Protein AF-A0A109FII5-F1 (afdb_monomer)

Mean predicted aligned error: 19.43 Å

Sequence (312 aa):
MPTARARSQAAVRLHTLYSLCSLLLLASTSTLASSTSSRSTNLFKRLRGSPIAPGVSPAGDDYWCRVEGECLPCPPGARNLDVCKIYGNRRPLICVPRHATNTGHSGPASPVSGAFDNADSDADLDADSAADSAADSDSDSEGANEKEKNKTAPEPNQKPKPPVTKPLVEPAGSQAEADDLARQDTET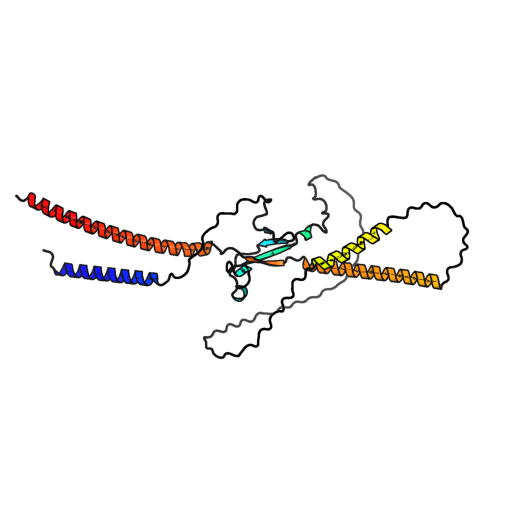FRNAAAGGGSQGDDEKEGASKAGLSKADQELQDELQAERQRRRRQQRARARGLAESSRRRQGPISTWEACPKVLHREHHDYFEFILCNAGFAAVAIAVLVFRQRTLALQQFARLAARIMQTQAV

Solvent-accessible surface area (backbone atoms only — not comparable to full-atom values): 20601 Å² total; per-residue (Å²): 133,86,60,77,70,64,59,56,60,55,53,53,55,52,50,54,52,52,52,52,50,52,51,55,55,59,64,63,64,75,77,77,82,90,86,84,87,88,82,87,91,85,87,87,88,86,77,95,64,79,89,66,63,90,68,56,52,73,60,68,94,53,28,47,28,37,68,74,57,68,78,37,76,44,54,83,92,46,40,81,39,76,50,16,57,80,53,47,16,32,22,48,26,40,31,36,53,57,68,75,69,77,79,82,59,88,62,75,73,76,79,72,92,63,90,77,89,81,83,88,81,90,78,89,83,84,86,89,84,91,79,90,80,89,77,88,78,88,77,88,78,83,88,79,91,80,90,82,87,85,78,83,86,79,85,87,83,93,72,89,76,81,85,81,77,73,80,79,76,74,76,88,72,67,71,73,65,67,58,60,67,65,54,64,66,57,63,67,56,60,67,65,76,76,71,78,92,74,92,75,80,89,79,90,71,87,74,71,85,70,74,74,50,72,67,57,53,53,51,50,52,49,54,51,51,50,54,50,52,51,53,52,50,52,53,51,52,53,51,52,53,54,50,56,52,56,70,68,58,50,74,42,81,45,72,43,58,32,80,62,68,56,74,65,54,48,53,59,51,48,53,53,50,52,52,52,51,48,52,52,52,52,52,50,50,52,51,53,53,52,52,50,54,55,51,53,51,53,50,52,57,51,50,57,55,58,60,60,72,74,77,119

Radius of gyration: 45.2 Å; Cα contacts (8 Å, |Δi|>4): 120; chains: 1; bounding box: 110×78×132 Å

pLDDT: mean 70.34, std 21.01, range [35.56, 97.75]

Foldseek 3Di:
DPDPVVVVVVVVVVVVVVVVVVVVVVVVVPPDDDDDDDDDDDDDDDDDDDPDPPAWDDPPDWKTKGFDDDKAADDPVCCPPPQCVPARIKTKIWIFTPCVPPDDDPPPPDPPPDDDDDDDDDDDDDDDDDDDDDDDDDDDDDDDDDDDDDDDDDDDDDDDDDDDDDPPPDPPDDPVVVVVVVVVVVVVVVVVVPPDPDPDDDDPDPPDCPPDPPVNVVVVVVVVVVVVVVVVVVVVVVVVVVVVVVVVRDTDIDMHRDHDPVVVVVVVVVVVVVVVVVVVVVVVVVVVVVVVVVVVVVVVVVVVVVVVVVVD

Structure (mmCIF, N/CA/C/O backbone):
data_AF-A0A109FII5-F1
#
_entry.id   AF-A0A109FII5-F1
#
loop_
_atom_site.group_PDB
_atom_site.id
_atom_site.type_symbol
_atom_site.label_atom_id
_atom_site.label_alt_id
_atom_site.label_comp_id
_atom_site.label_asym_id
_atom_site.label_entity_id
_atom_site.label_seq_id
_atom_site.pdbx_PDB_ins_code
_atom_site.Cartn_x
_atom_site.Cartn_y
_atom_site.Cartn_z
_atom_site.occupancy
_atom_site.B_iso_or_equiv
_atom_site.auth_seq_id
_atom_site.auth_comp_id
_atom_site.auth_asym_id
_atom_site.auth_atom_id
_atom_site.pdbx_PDB_model_num
ATOM 1 N N . MET A 1 1 ? -51.359 -9.589 55.365 1.00 46.28 1 MET A N 1
ATOM 2 C CA . MET A 1 1 ? -50.424 -10.727 55.528 1.00 46.28 1 MET A CA 1
ATOM 3 C C . MET A 1 1 ? -50.247 -11.419 54.174 1.00 46.28 1 MET A C 1
ATOM 5 O O . MET A 1 1 ? -51.030 -12.305 53.859 1.00 46.28 1 MET A O 1
ATOM 9 N N . PRO A 1 2 ? -49.309 -10.980 53.314 1.00 47.94 2 PRO A N 1
ATOM 10 C CA . PRO A 1 2 ? -49.053 -11.664 52.049 1.00 47.94 2 PRO A CA 1
ATOM 11 C C . PRO A 1 2 ? -48.481 -13.058 52.334 1.00 47.94 2 PRO A C 1
ATOM 13 O O . PRO A 1 2 ? -47.533 -13.215 53.104 1.00 47.94 2 PRO A O 1
ATOM 16 N N . THR A 1 3 ? -49.117 -14.067 51.752 1.00 48.94 3 THR A N 1
ATOM 17 C CA . THR A 1 3 ? -48.871 -15.490 51.983 1.00 48.94 3 THR A CA 1
ATOM 18 C C . THR A 1 3 ? -47.427 -15.864 51.639 1.00 48.94 3 THR A C 1
ATOM 20 O O . THR A 1 3 ? -46.893 -15.488 50.594 1.00 48.94 3 THR A O 1
ATOM 23 N N . ALA A 1 4 ? -46.777 -16.632 52.519 1.00 56.62 4 ALA A N 1
ATOM 24 C CA . ALA A 1 4 ? -45.364 -17.021 52.417 1.00 56.62 4 ALA A CA 1
ATOM 25 C C . ALA A 1 4 ? -44.974 -17.680 51.072 1.00 56.62 4 ALA A C 1
ATOM 27 O O . ALA A 1 4 ? -43.807 -17.654 50.686 1.00 56.62 4 ALA A O 1
ATOM 28 N N . ARG A 1 5 ? -45.950 -18.198 50.312 1.00 56.16 5 ARG A N 1
ATOM 29 C CA . ARG A 1 5 ? -45.758 -18.765 48.967 1.00 56.16 5 ARG A CA 1
ATOM 30 C C . ARG A 1 5 ? -45.390 -17.737 47.888 1.00 56.16 5 ARG A C 1
ATOM 32 O O . ARG A 1 5 ? -44.687 -18.100 46.953 1.00 56.16 5 ARG A O 1
ATOM 39 N N . ALA A 1 6 ? -45.785 -16.468 48.011 1.00 54.88 6 ALA A N 1
ATOM 40 C CA . ALA A 1 6 ? -45.468 -15.458 46.992 1.00 54.88 6 ALA A CA 1
ATOM 41 C C . ALA A 1 6 ? -43.985 -15.031 47.006 1.00 54.88 6 ALA A C 1
ATOM 43 O O . ALA A 1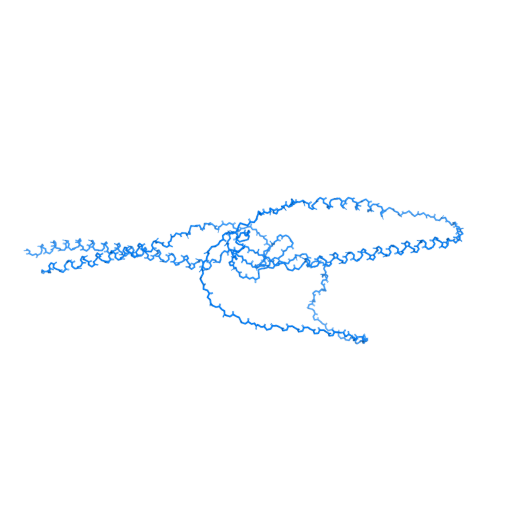 6 ? -43.441 -14.608 45.988 1.00 54.88 6 ALA A O 1
ATOM 44 N N . ARG A 1 7 ? -43.298 -15.174 48.149 1.00 58.06 7 ARG A N 1
ATOM 45 C CA . ARG A 1 7 ? -41.887 -14.778 48.296 1.00 58.06 7 ARG A CA 1
ATOM 46 C C . ARG A 1 7 ? -40.908 -15.797 47.709 1.00 58.06 7 ARG A C 1
ATOM 48 O O . ARG A 1 7 ? -39.859 -15.389 47.217 1.00 58.06 7 ARG A O 1
ATOM 55 N N . SER A 1 8 ? -41.241 -17.091 47.701 1.00 65.44 8 SER A N 1
ATOM 56 C CA . SER A 1 8 ? -40.333 -18.112 47.155 1.00 65.44 8 SER A CA 1
ATOM 57 C C . SER A 1 8 ? -40.252 -18.059 45.628 1.00 65.44 8 SER A C 1
ATOM 59 O O . SER A 1 8 ? -39.164 -18.178 45.070 1.00 65.44 8 SER A O 1
ATOM 61 N N . GLN A 1 9 ? -41.363 -17.783 44.938 1.00 69.31 9 GLN A N 1
ATOM 62 C CA . GLN A 1 9 ? -41.367 -17.702 43.473 1.00 69.31 9 GLN A CA 1
ATOM 63 C C . GLN A 1 9 ? -40.583 -16.497 42.934 1.00 69.31 9 GLN A C 1
ATOM 65 O O . GLN A 1 9 ? -39.961 -16.594 41.876 1.00 69.31 9 GLN A O 1
ATOM 70 N N . ALA A 1 10 ? -40.556 -15.380 43.667 1.00 69.38 10 ALA A N 1
ATOM 71 C CA . ALA A 1 10 ? -39.762 -14.212 43.289 1.00 69.38 10 ALA A CA 1
ATOM 72 C C . ALA A 1 10 ? -38.249 -14.485 43.391 1.00 69.38 10 ALA A C 1
ATOM 74 O O . ALA A 1 10 ? -37.494 -14.094 42.502 1.00 69.38 10 ALA A O 1
ATOM 75 N N . ALA A 1 11 ? -37.814 -15.206 44.430 1.00 71.38 11 ALA A N 1
ATOM 76 C CA . ALA A 1 11 ? -36.408 -15.557 44.620 1.00 71.38 11 ALA A CA 1
ATOM 77 C C . ALA A 1 11 ? -35.894 -16.509 43.526 1.00 71.38 11 ALA A C 1
ATOM 79 O O . ALA A 1 11 ? -34.807 -16.299 42.990 1.00 71.38 11 ALA A O 1
ATOM 80 N N . VAL A 1 12 ? -36.701 -17.503 43.136 1.00 77.31 12 VAL A N 1
ATOM 81 C CA . VAL A 1 12 ? -36.333 -18.466 42.084 1.00 77.31 12 VAL A CA 1
ATOM 82 C C . VAL A 1 12 ? -36.189 -17.775 40.726 1.00 77.31 12 VAL A C 1
ATOM 84 O O . VAL A 1 12 ? -35.199 -18.001 40.035 1.00 77.31 12 VAL A O 1
ATOM 87 N N . ARG A 1 13 ? -37.113 -16.866 40.374 1.00 81.56 13 ARG A N 1
ATOM 88 C CA . ARG A 1 13 ? -37.051 -16.116 39.106 1.00 81.56 13 ARG A CA 1
ATOM 89 C C . ARG A 1 13 ? -35.821 -15.214 39.016 1.00 81.56 13 ARG A C 1
ATOM 91 O O . ARG A 1 13 ? -35.198 -15.133 37.957 1.00 81.56 13 ARG A O 1
ATOM 98 N N . LEU A 1 14 ? -35.444 -14.574 40.124 1.00 80.44 14 LEU A N 1
ATOM 99 C CA . LEU A 1 14 ? -34.257 -13.721 40.174 1.00 80.44 14 LEU A CA 1
ATOM 100 C C . LEU A 1 14 ? -32.969 -14.536 39.986 1.00 80.44 14 LEU A C 1
ATOM 102 O O . LEU A 1 14 ? -32.077 -14.112 39.256 1.00 80.44 14 LEU A O 1
ATOM 106 N N . HIS A 1 15 ? -32.900 -15.731 40.581 1.00 78.69 15 HIS A N 1
ATOM 107 C CA . HIS A 1 15 ? -31.749 -16.626 40.447 1.00 78.69 15 HIS A CA 1
ATOM 108 C C . HIS A 1 15 ? -31.596 -17.166 39.017 1.00 78.69 15 HIS A C 1
ATOM 110 O O . HIS A 1 15 ? -30.485 -17.200 38.490 1.00 78.69 15 HIS A O 1
ATOM 116 N N . THR A 1 16 ? -32.702 -17.519 38.349 1.00 80.94 16 THR A N 1
ATOM 117 C CA . THR A 1 16 ? -32.673 -17.945 36.938 1.00 80.94 16 THR A CA 1
ATOM 118 C C . THR A 1 16 ? -32.243 -16.826 35.994 1.00 80.94 16 THR A C 1
ATOM 120 O O . THR A 1 16 ? -31.464 -17.079 35.080 1.00 80.94 16 THR A O 1
ATOM 123 N N . LEU A 1 17 ? -32.677 -15.582 36.230 1.00 86.06 17 LEU A N 1
ATOM 124 C CA . LEU A 1 17 ? -32.243 -14.440 35.417 1.00 86.06 17 LEU A CA 1
ATOM 125 C C . LEU A 1 17 ? -30.759 -14.128 35.626 1.00 86.06 17 LEU A C 1
ATOM 127 O O . LEU A 1 17 ? -30.054 -13.858 34.658 1.00 86.06 17 LEU A O 1
ATOM 131 N N . TYR A 1 18 ? -30.266 -14.218 36.864 1.00 81.69 18 TYR A N 1
ATOM 132 C CA . TYR A 1 18 ? -28.848 -14.012 37.160 1.00 81.69 18 TYR A CA 1
ATOM 133 C C . TYR A 1 18 ? -27.973 -15.103 36.527 1.00 81.69 18 TYR A C 1
ATOM 135 O O . TYR A 1 18 ? -26.947 -14.801 35.927 1.00 81.69 18 TYR A O 1
ATOM 143 N N . SER A 1 19 ? -28.417 -16.363 36.588 1.00 85.56 19 SER A N 1
ATOM 144 C CA . SER A 1 19 ? -27.715 -17.496 35.979 1.00 85.56 19 SER A CA 1
ATOM 145 C C . SER A 1 19 ? -27.676 -17.407 34.449 1.00 85.56 19 SER A C 1
ATOM 147 O O . SER A 1 19 ? -26.606 -17.580 33.870 1.00 85.56 19 SER A O 1
ATOM 149 N N . LEU A 1 20 ? -28.794 -17.057 33.798 1.00 81.62 20 LEU A N 1
ATOM 150 C CA . LEU A 1 20 ? -28.837 -16.836 32.346 1.00 81.62 20 LEU A CA 1
ATOM 151 C C . LEU A 1 20 ? -27.971 -15.641 31.920 1.00 81.62 20 LEU A C 1
ATOM 153 O O . LEU A 1 20 ? -27.265 -15.726 30.919 1.00 81.62 20 LEU A O 1
ATOM 157 N N . CYS A 1 21 ? -27.970 -14.556 32.700 1.00 79.94 21 CYS A N 1
ATOM 158 C CA . CYS A 1 21 ? -27.134 -13.386 32.436 1.00 79.94 21 CYS A CA 1
ATOM 159 C C . CYS A 1 21 ? -25.634 -13.711 32.583 1.00 79.94 21 CYS A C 1
ATOM 161 O O . CYS A 1 21 ? -24.841 -13.345 31.719 1.00 79.94 21 CYS A O 1
ATOM 163 N N . SER A 1 22 ? -25.235 -14.473 33.612 1.00 79.19 22 SER A N 1
ATOM 164 C CA . SER A 1 22 ? -23.852 -14.952 33.763 1.00 79.19 22 SER A CA 1
ATOM 165 C C . SER A 1 22 ? -23.419 -15.898 32.640 1.00 79.19 22 SER A C 1
ATOM 167 O O . SER A 1 22 ? -22.285 -15.793 32.180 1.00 79.19 22 SER A O 1
ATOM 169 N N . LEU A 1 23 ? -24.299 -16.788 32.167 1.00 78.75 23 LEU A N 1
ATOM 170 C CA . LEU A 1 23 ? -24.020 -17.670 31.025 1.00 78.75 23 LEU A CA 1
ATOM 171 C C . LEU A 1 23 ? -23.834 -16.882 29.719 1.00 78.75 23 LEU A C 1
ATOM 173 O O . LEU A 1 23 ? -22.903 -17.164 28.970 1.00 78.75 23 LEU A O 1
ATOM 177 N N . LEU A 1 24 ? -24.657 -15.857 29.476 1.00 76.00 24 LEU A N 1
ATOM 178 C CA . LEU A 1 24 ? -24.514 -14.961 28.320 1.00 76.00 24 LEU A CA 1
ATOM 179 C C . LEU A 1 24 ? -23.222 -14.128 28.380 1.00 76.00 24 LEU A C 1
ATOM 181 O O . LEU A 1 24 ? -22.550 -13.953 27.362 1.00 76.00 24 LEU A O 1
ATOM 185 N N . LEU A 1 25 ? -22.829 -13.666 29.570 1.00 71.50 25 LEU A N 1
ATOM 186 C CA . LEU A 1 25 ? -21.565 -12.953 29.779 1.00 71.50 25 LEU A CA 1
ATOM 187 C C . LEU A 1 25 ? -20.342 -13.863 29.563 1.00 71.50 25 LEU A C 1
ATOM 189 O O . LEU A 1 25 ? -19.385 -13.436 28.925 1.00 71.50 25 LEU A O 1
ATOM 193 N N . LEU A 1 26 ? -20.380 -15.119 30.024 1.00 70.38 26 LEU A N 1
ATOM 194 C CA . LEU A 1 26 ? -19.294 -16.095 29.827 1.00 70.38 26 LEU A CA 1
ATOM 195 C C . LEU A 1 26 ? -19.176 -16.584 28.373 1.00 70.38 26 LEU A C 1
ATOM 197 O O . LEU A 1 26 ? -18.075 -16.853 27.901 1.00 70.38 26 LEU A O 1
ATOM 201 N N . ALA A 1 27 ? -20.286 -16.668 27.637 1.00 66.69 27 ALA A N 1
ATOM 202 C CA . ALA A 1 27 ? -20.251 -16.989 26.210 1.00 66.69 27 ALA A CA 1
ATOM 203 C C . ALA A 1 27 ? -19.619 -15.856 25.374 1.00 66.69 27 ALA A C 1
ATOM 205 O O . ALA A 1 27 ? -18.985 -16.122 24.356 1.00 66.69 27 ALA A O 1
ATOM 206 N N . SER A 1 28 ? -19.734 -14.603 25.828 1.00 59.88 28 SER A N 1
ATOM 207 C CA . SER A 1 28 ? -19.228 -13.420 25.114 1.00 59.88 28 SER A CA 1
ATOM 208 C C . SER A 1 28 ? -17.717 -13.198 25.276 1.00 59.88 28 SER A C 1
ATOM 210 O O . SER A 1 28 ? -17.102 -12.526 24.453 1.00 59.88 28 SER A O 1
ATOM 212 N N . THR A 1 29 ? -17.088 -13.760 26.313 1.00 55.81 29 THR A N 1
ATOM 213 C CA . THR A 1 29 ? -15.645 -13.588 26.570 1.00 55.81 29 THR A CA 1
ATOM 214 C C . THR A 1 29 ? -14.755 -14.542 25.771 1.00 55.81 29 THR A C 1
ATOM 216 O O . THR A 1 29 ? -13.538 -14.371 25.765 1.00 55.81 29 THR A O 1
ATOM 219 N N . SER A 1 30 ? -15.327 -15.526 25.070 1.00 51.97 30 SER A N 1
ATOM 220 C CA . SER A 1 30 ? -14.552 -16.572 24.384 1.00 51.97 30 SER A CA 1
ATOM 221 C C . SER A 1 30 ? -14.084 -16.199 22.966 1.00 51.97 30 SER A C 1
ATOM 223 O O . SER A 1 30 ? -13.321 -16.952 22.367 1.00 51.97 30 SER A O 1
ATOM 225 N N . THR A 1 31 ? -14.485 -15.048 22.417 1.00 51.47 31 THR A N 1
ATOM 226 C CA . THR A 1 31 ? -14.176 -14.648 21.025 1.00 51.47 31 THR A CA 1
ATOM 227 C C . THR A 1 31 ? -13.143 -13.529 20.876 1.00 51.47 31 THR A C 1
ATOM 229 O O . THR A 1 31 ? -12.876 -13.105 19.755 1.00 51.47 31 THR A O 1
ATOM 232 N N . LEU A 1 32 ? -12.512 -13.058 21.957 1.00 48.72 32 LEU A N 1
ATOM 233 C CA . LEU A 1 32 ? -11.567 -11.937 21.898 1.00 48.72 32 LEU A CA 1
ATOM 234 C C . LEU A 1 32 ? -10.182 -12.291 22.433 1.00 48.72 32 LEU A C 1
ATOM 236 O O . LEU A 1 32 ? -9.727 -11.807 23.466 1.00 48.72 32 LEU A O 1
ATOM 240 N N . ALA A 1 33 ? -9.479 -13.109 21.660 1.00 45.75 33 ALA A N 1
ATOM 241 C CA . ALA A 1 33 ? -8.028 -13.133 21.673 1.00 45.75 33 ALA A CA 1
ATOM 242 C C . ALA A 1 33 ? -7.532 -12.640 20.308 1.00 45.75 33 ALA A C 1
ATOM 244 O O . ALA A 1 33 ? -7.893 -13.219 19.287 1.00 45.75 33 ALA A O 1
ATOM 245 N N . SER A 1 34 ? -6.653 -11.631 20.328 1.00 48.69 34 SER A N 1
ATOM 246 C CA . SER A 1 34 ? -5.896 -11.036 19.202 1.00 48.69 34 SER A CA 1
ATOM 247 C C . SER A 1 34 ? -6.398 -9.684 18.680 1.00 48.69 34 SER A C 1
ATOM 249 O O . SER A 1 34 ? -7.021 -9.616 17.631 1.00 48.69 34 SER A O 1
ATOM 251 N N . SER A 1 35 ? -5.998 -8.596 19.346 1.00 40.56 35 SER A N 1
ATOM 252 C CA . SER A 1 35 ? -5.407 -7.432 18.656 1.00 40.56 35 SER A CA 1
ATOM 253 C C . SER A 1 35 ? -4.860 -6.421 19.671 1.00 40.56 35 SER A C 1
ATOM 255 O O . SER A 1 35 ? -5.519 -5.453 20.052 1.00 40.56 35 SER A O 1
ATOM 257 N N . THR A 1 36 ? -3.634 -6.645 20.134 1.00 46.56 36 THR A N 1
ATOM 258 C CA . THR A 1 36 ? -2.793 -5.572 20.667 1.00 46.56 36 THR A CA 1
ATOM 259 C C . THR A 1 36 ? -2.035 -4.918 19.515 1.00 46.56 36 THR A C 1
ATOM 261 O O . THR A 1 36 ? -1.670 -5.581 18.548 1.00 46.56 36 THR A O 1
ATOM 264 N N . SER A 1 37 ? -1.739 -3.629 19.689 1.00 47.59 37 SER A N 1
ATOM 265 C CA . SER A 1 37 ? -0.843 -2.803 18.870 1.00 47.59 37 SER A CA 1
ATOM 266 C C . SER A 1 37 ? -1.503 -1.989 17.755 1.00 47.59 37 SER A C 1
ATOM 268 O O . SER A 1 37 ? -1.697 -2.461 16.642 1.00 47.59 37 SER A O 1
ATOM 270 N N . SER A 1 38 ? -1.706 -0.697 18.024 1.00 37.19 38 SER A N 1
ATOM 271 C CA . SER A 1 38 ? -0.888 0.292 17.317 1.00 37.19 38 SER A CA 1
ATOM 272 C C . SER A 1 38 ? -0.892 1.636 18.042 1.00 37.19 38 SER A C 1
ATOM 274 O O . SER A 1 38 ? -1.923 2.279 18.230 1.00 37.19 38 SER A O 1
ATOM 276 N N . ARG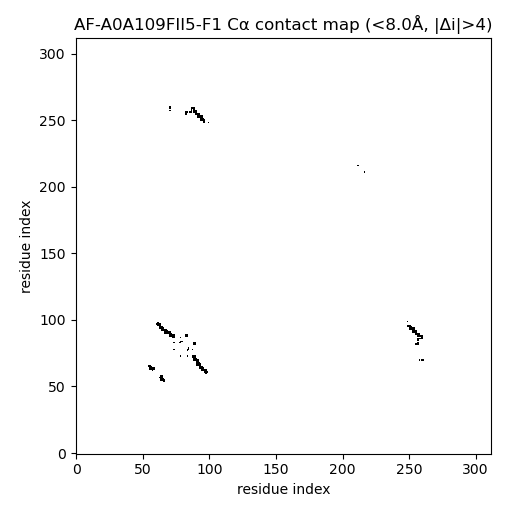 A 1 39 ? 0.298 2.037 18.488 1.00 47.84 39 ARG A N 1
ATOM 277 C CA . ARG A 1 39 ? 0.613 3.323 19.109 1.00 47.84 39 ARG A CA 1
ATOM 278 C C . ARG A 1 39 ? 1.429 4.110 18.084 1.00 47.84 39 ARG A C 1
ATOM 280 O O . ARG A 1 39 ? 2.348 3.551 17.499 1.00 47.84 39 ARG A O 1
ATOM 287 N N . SER A 1 40 ? 1.177 5.415 18.018 1.00 45.78 40 SER A N 1
ATOM 288 C CA . SER A 1 40 ? 2.087 6.449 17.502 1.00 45.78 40 SER A CA 1
ATOM 289 C C . SER A 1 40 ? 2.059 6.748 15.998 1.00 45.78 40 SER A C 1
ATOM 291 O O . SER A 1 40 ? 2.713 6.085 15.204 1.00 45.78 40 SER A O 1
ATOM 293 N N . THR A 1 41 ? 1.440 7.881 15.646 1.00 40.06 41 THR A N 1
ATOM 294 C CA . THR A 1 41 ? 1.883 8.718 14.519 1.00 40.06 41 THR A CA 1
ATOM 295 C C . THR A 1 41 ? 1.744 10.202 14.872 1.00 40.06 41 THR A C 1
ATOM 297 O O . THR A 1 41 ? 0.793 10.873 14.484 1.00 40.06 41 THR A O 1
ATOM 300 N N . ASN A 1 42 ? 2.719 10.728 15.610 1.00 49.78 42 ASN A N 1
ATOM 301 C CA . ASN A 1 42 ? 3.075 12.147 15.584 1.00 49.78 42 ASN A CA 1
ATOM 302 C C . ASN A 1 42 ? 4.569 12.212 15.275 1.00 49.78 42 ASN A C 1
ATOM 304 O O . ASN A 1 42 ? 5.314 12.029 16.227 1.00 49.78 42 ASN A O 1
ATOM 308 N N . LEU A 1 43 ? 5.008 12.430 14.021 1.00 48.94 43 LEU A N 1
ATOM 309 C CA . LEU A 1 43 ? 6.300 13.096 13.728 1.00 48.94 43 LEU A CA 1
ATOM 310 C C . LEU A 1 43 ? 6.642 13.274 12.225 1.00 48.94 43 LEU A C 1
ATOM 312 O O . LEU A 1 43 ? 7.744 12.943 11.815 1.00 48.94 43 LEU A O 1
ATOM 316 N N . PHE A 1 44 ? 5.780 13.832 11.370 1.00 49.62 44 PHE A N 1
ATOM 317 C CA . PHE A 1 44 ? 6.244 14.257 10.031 1.00 49.62 44 PHE A CA 1
ATOM 318 C C . PHE A 1 44 ? 5.645 15.600 9.632 1.00 49.62 44 PHE A C 1
ATOM 320 O O . PHE A 1 44 ? 4.672 15.702 8.893 1.00 49.62 44 PHE A O 1
ATOM 327 N N . LYS A 1 45 ? 6.235 16.670 10.167 1.00 43.94 45 LYS A N 1
ATOM 328 C CA . LYS A 1 45 ? 5.918 18.048 9.787 1.00 43.94 45 LYS A CA 1
ATOM 329 C C . LYS A 1 45 ? 7.192 18.883 9.814 1.00 43.94 45 LYS A C 1
ATOM 331 O O . LYS A 1 45 ? 7.367 19.657 10.745 1.00 43.94 45 LYS A O 1
ATOM 336 N N . ARG A 1 46 ? 8.096 18.681 8.843 1.00 45.31 46 ARG A N 1
ATOM 337 C CA . ARG A 1 46 ? 9.159 19.635 8.438 1.00 45.31 46 ARG A CA 1
ATOM 338 C C . ARG A 1 46 ? 10.069 19.041 7.354 1.00 45.31 46 ARG A C 1
ATOM 340 O O . ARG A 1 46 ? 11.177 18.639 7.652 1.00 45.31 46 ARG A O 1
ATOM 347 N N . LEU A 1 47 ? 9.627 19.062 6.098 1.00 46.06 47 LEU A N 1
ATOM 348 C CA . LEU A 1 47 ? 10.506 19.279 4.941 1.00 46.06 47 LEU A CA 1
ATOM 349 C C . LEU A 1 47 ? 9.677 20.044 3.899 1.00 46.06 47 LEU A C 1
ATOM 351 O O . LEU A 1 47 ? 8.705 19.523 3.361 1.00 46.06 47 LEU A O 1
ATOM 355 N N . ARG A 1 48 ? 10.000 21.328 3.700 1.00 45.19 48 ARG A N 1
ATOM 356 C CA . ARG A 1 48 ? 9.383 22.198 2.688 1.00 45.19 48 ARG A CA 1
ATOM 357 C C . ARG A 1 48 ? 10.016 21.878 1.328 1.00 45.19 48 ARG A C 1
ATOM 359 O O . ARG A 1 48 ? 10.935 22.568 0.910 1.00 45.19 48 ARG A O 1
ATOM 366 N N . GLY A 1 49 ? 9.563 20.806 0.685 1.00 51.41 49 GLY A N 1
ATOM 367 C CA . GLY A 1 49 ? 9.712 20.629 -0.761 1.00 51.41 49 GLY A CA 1
ATOM 368 C C . GLY A 1 49 ? 8.548 21.313 -1.481 1.00 51.41 49 GLY A C 1
ATOM 369 O O . GLY A 1 49 ? 7.476 21.458 -0.889 1.00 51.41 49 GLY A O 1
ATOM 370 N N . SER A 1 50 ? 8.752 21.757 -2.725 1.00 56.25 50 SER A N 1
ATOM 371 C CA . SER A 1 50 ? 7.680 22.256 -3.603 1.00 56.25 50 SER A CA 1
ATOM 372 C C . SER A 1 50 ? 6.448 21.343 -3.559 1.00 56.25 50 SER A C 1
ATOM 374 O O . SER A 1 50 ? 6.619 20.136 -3.385 1.00 56.25 50 SER A O 1
ATOM 376 N N . PRO A 1 51 ? 5.222 21.880 -3.714 1.00 58.16 51 PRO A N 1
ATOM 377 C CA . PRO A 1 51 ? 3.997 21.089 -3.678 1.00 58.16 51 PRO A CA 1
ATOM 378 C C . PRO A 1 51 ? 4.016 20.048 -4.803 1.00 58.16 51 PRO A C 1
ATOM 380 O O . PRO A 1 51 ? 3.677 20.332 -5.948 1.00 58.16 51 PRO A O 1
ATOM 383 N N . ILE A 1 52 ? 4.462 18.837 -4.471 1.00 55.22 52 ILE A N 1
ATOM 384 C CA . ILE A 1 52 ? 4.327 17.662 -5.323 1.00 55.22 52 ILE A CA 1
ATOM 385 C C . ILE A 1 52 ? 2.826 17.414 -5.450 1.00 55.22 52 ILE A C 1
ATOM 387 O O . ILE A 1 52 ? 2.107 17.442 -4.446 1.00 55.22 52 ILE A O 1
ATOM 391 N N . ALA A 1 53 ? 2.348 17.219 -6.681 1.00 66.25 53 ALA A N 1
ATOM 392 C CA . ALA A 1 53 ? 0.945 16.924 -6.925 1.00 66.25 53 ALA A CA 1
ATOM 393 C C . ALA A 1 53 ? 0.503 15.744 -6.034 1.00 66.25 53 ALA A C 1
ATOM 395 O O . ALA A 1 53 ? 1.231 14.748 -5.935 1.00 66.25 53 ALA A O 1
ATOM 396 N N . PRO A 1 54 ? -0.651 15.846 -5.352 1.00 66.25 54 PRO A N 1
ATOM 397 C CA . PRO A 1 54 ? -1.116 14.794 -4.458 1.00 66.25 54 PRO A CA 1
ATOM 398 C C . PRO A 1 54 ? -1.206 13.465 -5.220 1.00 66.25 54 PRO A C 1
ATOM 400 O O . PRO A 1 54 ? -1.869 13.378 -6.250 1.00 66.25 54 PRO A O 1
ATOM 403 N N . GLY A 1 55 ? -0.519 12.434 -4.716 1.00 64.50 55 GLY A N 1
ATOM 404 C CA . GLY A 1 55 ? -0.529 11.086 -5.299 1.00 64.50 55 GLY A CA 1
ATOM 405 C C . GL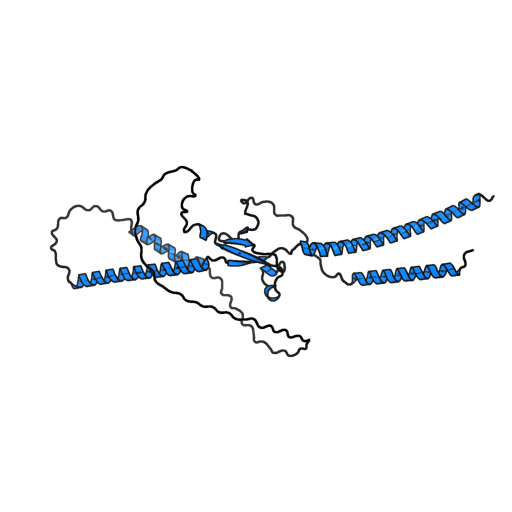Y A 1 55 ? 0.687 10.701 -6.149 1.00 64.50 55 GLY A C 1
ATOM 406 O O . GLY A 1 55 ? 0.646 9.646 -6.783 1.00 64.50 55 GLY A O 1
ATOM 407 N N . VAL A 1 56 ? 1.756 11.506 -6.159 1.00 71.94 56 VAL A N 1
ATOM 408 C CA . VAL A 1 56 ? 3.032 11.143 -6.798 1.00 71.94 56 VAL A CA 1
ATOM 409 C C . VAL A 1 56 ? 4.118 10.979 -5.736 1.00 71.94 56 VAL A C 1
ATOM 411 O O . VAL A 1 56 ? 4.448 11.930 -5.029 1.00 71.94 56 VAL A O 1
ATOM 414 N N . SER A 1 57 ? 4.679 9.775 -5.627 1.00 72.31 57 SER A N 1
ATOM 415 C CA . SER A 1 57 ? 5.804 9.484 -4.730 1.00 72.31 57 SER A CA 1
ATOM 416 C C . SER A 1 57 ? 7.098 9.452 -5.552 1.00 72.31 57 SER A C 1
ATOM 418 O O . SER A 1 57 ? 7.164 8.690 -6.522 1.00 72.31 57 SER A O 1
ATOM 420 N N . PRO A 1 58 ? 8.126 10.256 -5.223 1.00 74.69 58 PRO A N 1
ATOM 421 C CA . PRO A 1 58 ? 9.424 10.149 -5.881 1.00 74.69 58 PRO A CA 1
ATOM 422 C C . PRO A 1 58 ? 10.084 8.821 -5.490 1.00 74.69 58 PRO A C 1
ATOM 424 O O . PRO A 1 58 ? 10.352 8.576 -4.313 1.00 74.69 58 PRO A O 1
ATOM 427 N N . ALA A 1 59 ? 10.329 7.956 -6.474 1.00 77.25 59 ALA A N 1
ATOM 428 C CA . ALA A 1 59 ? 11.069 6.712 -6.293 1.00 77.25 59 ALA A CA 1
ATOM 429 C C . ALA A 1 59 ? 12.518 6.943 -6.739 1.00 77.25 59 ALA A C 1
ATOM 431 O O . ALA A 1 59 ? 12.899 6.630 -7.866 1.00 77.25 59 ALA A O 1
ATOM 432 N N . GLY A 1 60 ? 13.304 7.565 -5.857 1.00 84.19 60 GLY A N 1
ATOM 433 C CA . GLY A 1 60 ? 14.648 8.043 -6.185 1.00 84.19 60 GLY A CA 1
ATOM 434 C C . GLY A 1 60 ? 14.640 9.263 -7.113 1.00 84.19 60 GLY A C 1
ATOM 435 O O . GLY A 1 60 ? 13.626 9.953 -7.251 1.00 84.19 60 GLY A O 1
ATOM 436 N N . ASP A 1 61 ? 15.785 9.528 -7.744 1.00 82.38 61 ASP A N 1
ATOM 437 C CA . ASP A 1 61 ? 15.983 10.708 -8.594 1.00 82.38 61 ASP A CA 1
ATOM 438 C C . ASP A 1 61 ? 15.563 10.503 -10.053 1.00 82.38 61 ASP A C 1
ATOM 440 O O . ASP A 1 61 ? 15.432 11.492 -10.773 1.00 82.38 61 ASP A O 1
ATOM 444 N N . ASP A 1 62 ? 15.273 9.263 -10.463 1.00 87.12 62 ASP A N 1
ATOM 445 C CA . ASP A 1 62 ? 15.096 8.889 -11.872 1.00 87.12 62 ASP A CA 1
ATOM 446 C C . ASP A 1 62 ? 13.669 8.504 -12.267 1.00 87.12 62 ASP A C 1
ATOM 448 O O . ASP A 1 62 ? 13.391 8.437 -13.463 1.00 87.12 62 ASP A O 1
ATOM 452 N N . TYR A 1 63 ? 12.738 8.312 -11.323 1.00 88.81 63 TYR A N 1
ATOM 453 C CA . TYR A 1 63 ? 11.358 7.911 -11.633 1.00 88.81 63 TYR A CA 1
ATOM 454 C C . TYR A 1 63 ? 10.294 8.755 -10.920 1.00 88.81 63 TYR A C 1
ATOM 456 O O . TYR A 1 63 ? 10.414 9.099 -9.743 1.00 88.81 63 TYR A O 1
ATOM 464 N N . TRP A 1 64 ? 9.202 9.035 -11.635 1.00 90.06 64 TRP A N 1
ATOM 465 C CA . TRP A 1 64 ? 7.945 9.527 -11.071 1.00 90.06 64 TRP A CA 1
ATOM 466 C C . TRP A 1 64 ? 6.927 8.390 -11.045 1.00 90.06 64 TRP A C 1
ATOM 468 O O . TRP A 1 64 ? 6.573 7.865 -12.100 1.00 90.06 64 TRP A O 1
ATOM 478 N N . CYS A 1 65 ? 6.439 8.024 -9.859 1.00 92.94 65 CYS A N 1
ATOM 479 C CA . CYS A 1 65 ? 5.452 6.959 -9.710 1.00 92.94 65 CYS A CA 1
ATOM 480 C C . CYS A 1 65 ? 4.076 7.523 -9.361 1.00 92.94 65 CYS A C 1
ATOM 482 O O . CYS A 1 65 ? 3.943 8.313 -8.423 1.00 92.94 65 CYS A O 1
ATOM 484 N N . ARG A 1 66 ? 3.051 7.100 -10.106 1.00 92.75 66 ARG A N 1
ATOM 485 C CA . ARG A 1 66 ? 1.646 7.453 -9.887 1.00 92.75 66 ARG A CA 1
ATOM 486 C C . ARG A 1 66 ? 0.856 6.217 -9.473 1.00 92.75 66 ARG A C 1
ATOM 488 O O . ARG A 1 66 ? 1.027 5.142 -10.046 1.00 92.75 66 ARG A O 1
ATOM 495 N N . VAL A 1 67 ? -0.025 6.394 -8.493 1.00 93.38 67 VAL A N 1
ATOM 496 C CA . VAL A 1 67 ? -0.954 5.351 -8.043 1.00 93.38 67 VAL A CA 1
ATOM 497 C C . VAL A 1 67 ? -2.009 5.094 -9.114 1.00 93.38 67 VAL A C 1
ATOM 499 O O . VAL A 1 67 ? -2.666 6.034 -9.561 1.00 93.38 67 VAL A O 1
ATOM 502 N N . GLU A 1 68 ? -2.168 3.832 -9.510 1.00 92.38 68 GLU A N 1
ATOM 503 C CA . GLU A 1 68 ? -3.132 3.430 -10.544 1.00 92.38 68 GLU A CA 1
ATOM 504 C C . GLU A 1 68 ? -4.429 2.852 -9.952 1.00 92.38 68 GLU A C 1
ATOM 506 O O . GLU A 1 68 ? -5.465 2.863 -10.609 1.00 92.38 68 GLU A O 1
ATOM 511 N N . GLY A 1 69 ? -4.421 2.399 -8.693 1.00 88.81 69 GLY A N 1
ATOM 512 C CA . GLY A 1 69 ? -5.588 1.739 -8.107 1.00 88.81 69 GLY A CA 1
ATOM 513 C C . GLY A 1 69 ? -5.679 1.779 -6.586 1.00 88.81 69 GLY A C 1
ATOM 514 O O . GLY A 1 69 ? -4.859 2.380 -5.886 1.00 88.81 69 GLY A O 1
ATOM 515 N N . GLU A 1 70 ? -6.718 1.119 -6.077 1.00 90.69 70 GLU A N 1
ATOM 516 C CA . GLU A 1 70 ? -6.983 0.999 -4.647 1.00 90.69 70 GLU A CA 1
ATOM 517 C C . GLU A 1 70 ? -6.017 0.030 -3.947 1.00 90.69 70 GLU A C 1
ATOM 519 O O . GLU A 1 70 ? -5.299 -0.765 -4.560 1.00 90.69 70 GLU A O 1
ATOM 524 N N . CYS A 1 71 ? -5.996 0.110 -2.618 1.00 91.62 71 CYS A N 1
ATOM 525 C CA . CYS A 1 71 ? -5.243 -0.800 -1.771 1.00 91.62 71 CYS A CA 1
ATOM 526 C C . CYS A 1 71 ? -5.901 -2.183 -1.768 1.00 91.62 71 CYS A C 1
ATOM 528 O O . CYS A 1 71 ? -7.033 -2.333 -1.310 1.00 91.62 71 CYS A O 1
ATOM 530 N N . LEU A 1 72 ? -5.181 -3.191 -2.257 1.00 92.06 72 LEU A N 1
ATOM 531 C CA . LEU A 1 72 ? -5.656 -4.567 -2.337 1.00 92.06 72 LEU A CA 1
ATOM 532 C C . LEU A 1 72 ? -4.902 -5.457 -1.337 1.00 92.06 72 LEU A C 1
ATOM 534 O O . LEU A 1 72 ? -3.710 -5.243 -1.083 1.00 92.06 72 LEU A O 1
ATOM 538 N N . PRO A 1 73 ? -5.554 -6.491 -0.779 1.00 92.00 73 PRO A N 1
ATOM 539 C CA . PRO A 1 73 ? -4.875 -7.457 0.070 1.00 92.00 73 PRO A CA 1
ATOM 540 C C . PRO A 1 73 ? -3.811 -8.220 -0.719 1.00 92.00 73 PRO A C 1
ATOM 542 O O . PRO A 1 73 ? -4.004 -8.593 -1.879 1.00 92.00 73 PRO A O 1
ATOM 545 N N . CYS A 1 74 ? -2.672 -8.484 -0.083 1.00 94.19 74 CYS A N 1
ATOM 546 C CA . CYS A 1 74 ? -1.614 -9.251 -0.720 1.00 94.19 74 CYS A CA 1
ATOM 547 C C . CYS A 1 74 ? -2.062 -10.703 -0.967 1.00 94.19 74 CYS A C 1
ATOM 549 O O . CYS A 1 74 ? -2.551 -11.368 -0.042 1.00 94.19 74 CYS A O 1
ATOM 551 N N . PRO A 1 75 ? -1.853 -11.244 -2.183 1.00 95.44 75 PRO A N 1
ATOM 552 C CA . PRO A 1 75 ? -2.185 -12.630 -2.469 1.00 95.44 75 PRO A CA 1
ATOM 553 C C . PRO A 1 75 ? -1.306 -13.570 -1.633 1.00 95.44 75 PRO A C 1
ATOM 555 O O . PRO A 1 75 ? -0.180 -13.209 -1.274 1.00 95.44 75 PRO A O 1
ATOM 558 N N . PRO A 1 76 ? -1.782 -14.788 -1.324 1.00 94.75 76 PRO A N 1
ATOM 559 C CA . PRO A 1 76 ? -1.142 -15.680 -0.357 1.00 94.75 76 PRO A CA 1
ATOM 560 C C . PRO A 1 76 ? 0.323 -16.005 -0.686 1.00 94.75 76 PRO A C 1
ATOM 562 O O . PRO A 1 76 ? 1.149 -16.021 0.221 1.00 94.75 76 PRO A O 1
ATOM 565 N N . GLY A 1 77 ? 0.675 -16.165 -1.967 1.00 96.38 77 GLY A N 1
ATOM 566 C CA . GLY A 1 77 ? 2.058 -16.428 -2.394 1.00 96.38 77 GLY A CA 1
ATOM 567 C C . GLY A 1 77 ? 3.008 -15.225 -2.313 1.00 96.38 77 GLY A C 1
ATOM 568 O O . GLY A 1 77 ? 4.219 -15.403 -2.336 1.00 96.38 77 GLY A O 1
ATOM 569 N N . ALA A 1 78 ? 2.482 -14.003 -2.192 1.00 94.25 78 ALA A N 1
ATOM 570 C CA . ALA A 1 78 ? 3.268 -12.768 -2.180 1.00 94.25 78 ALA A CA 1
ATOM 571 C C . ALA A 1 78 ? 3.402 -12.145 -0.783 1.00 94.25 78 ALA A C 1
ATOM 573 O O . ALA A 1 78 ? 4.012 -11.088 -0.641 1.00 94.25 78 ALA A O 1
ATOM 574 N N . ARG A 1 79 ? 2.842 -12.776 0.258 1.00 92.75 79 ARG A N 1
ATOM 575 C CA . ARG A 1 79 ? 2.834 -12.231 1.629 1.00 92.75 79 ARG A CA 1
ATOM 576 C C . ARG A 1 79 ? 4.231 -12.031 2.220 1.00 92.75 79 ARG A C 1
ATOM 578 O O . ARG A 1 79 ? 4.398 -11.180 3.083 1.00 92.75 79 ARG A O 1
ATOM 585 N N . ASN A 1 80 ? 5.215 -12.781 1.729 1.00 94.44 80 ASN A N 1
ATOM 586 C CA . ASN A 1 80 ? 6.601 -12.717 2.192 1.00 94.44 80 ASN A CA 1
ATOM 587 C C . ASN A 1 80 ? 7.452 -11.675 1.450 1.00 94.44 80 ASN A C 1
ATOM 589 O O . ASN A 1 80 ? 8.606 -11.486 1.822 1.00 94.44 80 ASN A O 1
ATOM 593 N N . LEU A 1 81 ? 6.918 -11.017 0.412 1.00 92.19 81 LEU A N 1
ATOM 594 C CA . LEU A 1 81 ? 7.609 -9.905 -0.243 1.00 92.19 81 LEU A CA 1
ATOM 595 C C . LEU A 1 81 ? 7.682 -8.715 0.716 1.00 92.19 81 LEU A C 1
ATOM 597 O O . LEU A 1 81 ? 6.715 -8.456 1.432 1.00 92.19 81 LEU A O 1
ATOM 601 N N . ASP A 1 82 ? 8.774 -7.952 0.685 1.00 90.06 82 ASP A N 1
ATOM 602 C CA . ASP A 1 82 ? 8.995 -6.832 1.614 1.00 90.06 82 ASP A CA 1
ATOM 603 C C . ASP A 1 82 ? 7.856 -5.802 1.590 1.00 90.06 82 ASP A C 1
ATOM 605 O O . ASP A 1 82 ? 7.424 -5.320 2.636 1.00 90.06 82 ASP A O 1
ATOM 609 N N . VAL A 1 83 ? 7.284 -5.562 0.406 1.00 90.06 83 VAL A N 1
ATOM 610 C CA . VAL A 1 83 ? 6.107 -4.700 0.202 1.00 90.06 83 VAL A CA 1
ATOM 611 C C . VAL A 1 83 ? 4.898 -5.183 1.015 1.00 90.06 83 VAL A C 1
ATOM 613 O O . VAL A 1 83 ? 4.172 -4.390 1.610 1.00 90.06 83 VAL A O 1
ATOM 616 N N . CYS A 1 84 ? 4.685 -6.496 1.061 1.00 92.31 84 CYS A N 1
ATOM 617 C CA . CYS A 1 84 ? 3.545 -7.117 1.727 1.00 92.31 84 CYS A CA 1
ATOM 618 C C . CYS A 1 84 ? 3.805 -7.447 3.199 1.00 92.31 84 CYS A C 1
ATOM 620 O O . CYS A 1 84 ? 2.851 -7.555 3.967 1.00 92.31 84 CYS A O 1
ATOM 622 N N . LYS A 1 85 ? 5.068 -7.597 3.605 1.00 90.75 85 LYS A N 1
ATOM 623 C CA . LYS A 1 85 ? 5.457 -8.066 4.940 1.00 90.75 85 LYS A CA 1
ATOM 624 C C . LYS A 1 85 ? 5.024 -7.120 6.061 1.00 90.75 85 LYS A C 1
ATOM 626 O O . LYS A 1 85 ? 4.719 -7.581 7.156 1.00 90.75 85 LYS A O 1
ATOM 631 N N . ILE A 1 86 ? 4.995 -5.812 5.796 1.00 86.06 86 ILE A N 1
ATOM 632 C CA . ILE A 1 86 ? 4.705 -4.793 6.816 1.00 86.06 86 ILE A CA 1
ATOM 633 C C . ILE A 1 86 ? 3.194 -4.636 7.040 1.00 86.06 86 ILE A C 1
ATOM 635 O O . ILE A 1 86 ? 2.735 -4.687 8.177 1.00 86.06 86 ILE A O 1
ATOM 639 N N . TYR A 1 87 ? 2.414 -4.454 5.968 1.00 88.94 87 TYR A N 1
ATOM 640 C CA . TYR A 1 87 ? 0.989 -4.097 6.073 1.00 88.94 87 TYR A CA 1
ATOM 641 C C . TYR A 1 87 ? 0.021 -5.193 5.617 1.00 88.94 87 TYR A C 1
ATOM 643 O O . TYR A 1 87 ? -1.182 -5.076 5.848 1.00 88.94 87 TYR A O 1
ATOM 651 N N . GLY A 1 88 ? 0.506 -6.236 4.939 1.00 92.19 88 GLY A N 1
ATOM 652 C CA . GLY A 1 88 ? -0.336 -7.278 4.346 1.00 92.19 88 GLY A CA 1
ATOM 653 C C . GLY A 1 88 ? -1.166 -6.820 3.141 1.00 92.19 88 GLY A C 1
ATOM 654 O O . GLY A 1 88 ? -1.929 -7.620 2.602 1.00 92.19 88 GLY A O 1
ATOM 655 N N . ASN A 1 89 ? -1.008 -5.570 2.699 1.00 92.75 89 ASN A N 1
ATOM 656 C CA . ASN A 1 89 ? -1.697 -4.994 1.547 1.00 92.75 89 ASN A CA 1
ATOM 657 C C . ASN A 1 89 ? -0.705 -4.295 0.616 1.00 92.75 89 ASN A C 1
ATOM 659 O O . ASN A 1 89 ? 0.348 -3.822 1.049 1.00 92.75 89 ASN A O 1
ATOM 663 N N . ARG A 1 90 ? -1.065 -4.210 -0.663 1.00 93.94 90 ARG A N 1
ATOM 664 C CA . ARG A 1 90 ? -0.280 -3.549 -1.707 1.00 93.94 90 ARG A CA 1
ATOM 665 C C . ARG A 1 90 ? -1.200 -2.824 -2.678 1.00 93.94 90 ARG A C 1
ATOM 667 O O . ARG A 1 90 ? -2.328 -3.259 -2.897 1.00 93.94 90 ARG A O 1
ATOM 674 N N . ARG A 1 91 ? -0.711 -1.752 -3.295 1.00 94.06 91 ARG A N 1
ATOM 675 C CA . ARG A 1 91 ? -1.427 -1.067 -4.381 1.00 94.06 91 ARG A CA 1
ATOM 676 C C . ARG A 1 91 ? -0.554 -0.955 -5.631 1.00 94.06 91 ARG A C 1
ATOM 678 O O . ARG A 1 91 ? 0.666 -0.823 -5.481 1.00 94.06 91 ARG A O 1
ATOM 685 N N . PRO A 1 92 ? -1.146 -1.057 -6.831 1.00 94.50 92 PRO A N 1
ATOM 686 C CA . PRO A 1 92 ? -0.402 -0.952 -8.075 1.00 94.50 92 PRO A CA 1
ATOM 687 C C . PRO A 1 92 ? 0.045 0.492 -8.316 1.00 94.50 92 PRO A C 1
ATOM 689 O O . PRO A 1 92 ? -0.688 1.456 -8.064 1.00 94.50 92 PRO A O 1
ATOM 692 N N . LEU A 1 93 ? 1.269 0.616 -8.812 1.00 94.38 93 LEU A N 1
ATOM 693 C CA . 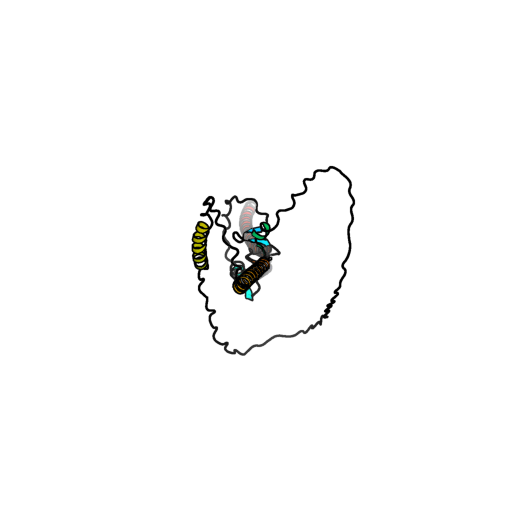LEU A 1 93 ? 1.911 1.858 -9.204 1.00 94.38 93 LEU A CA 1
ATOM 694 C C . LEU A 1 93 ? 2.402 1.749 -10.643 1.00 94.38 93 LEU A C 1
ATOM 696 O O . LEU A 1 93 ? 2.943 0.718 -11.041 1.00 94.38 93 LEU A O 1
ATOM 700 N N . ILE A 1 94 ? 2.332 2.860 -11.368 1.00 94.38 94 ILE A N 1
ATOM 701 C CA . ILE A 1 94 ? 3.042 3.033 -12.634 1.00 94.38 94 ILE A CA 1
ATOM 702 C C . ILE A 1 94 ? 4.157 4.048 -12.427 1.00 94.38 94 ILE A C 1
ATOM 704 O O . ILE A 1 94 ? 3.895 5.184 -12.031 1.00 94.38 94 ILE A O 1
ATOM 708 N N . CYS A 1 95 ? 5.391 3.654 -12.733 1.00 92.88 95 CYS A N 1
ATOM 709 C CA . CYS A 1 95 ? 6.559 4.526 -12.682 1.00 92.88 95 CYS A CA 1
ATOM 710 C C . CYS A 1 95 ? 7.035 4.897 -14.088 1.00 92.88 95 CYS A C 1
ATOM 712 O O . CYS A 1 95 ? 7.239 4.023 -14.929 1.00 92.88 95 CYS A O 1
ATOM 714 N N . VAL A 1 96 ? 7.243 6.192 -14.327 1.00 91.31 96 VAL A N 1
ATOM 715 C CA . VAL A 1 96 ? 7.750 6.748 -15.589 1.00 91.31 96 VAL A CA 1
ATOM 716 C C . VAL A 1 96 ? 9.121 7.393 -15.339 1.00 91.31 96 VAL A C 1
ATOM 718 O O . VAL A 1 96 ? 9.255 8.134 -14.359 1.00 91.31 96 VAL A O 1
ATOM 721 N N . PRO A 1 97 ? 10.142 7.146 -16.182 1.00 90.00 97 PRO A N 1
ATOM 722 C CA . PRO A 1 97 ? 11.449 7.786 -16.040 1.00 90.00 97 PRO A CA 1
ATOM 723 C C . PRO A 1 97 ? 11.356 9.319 -16.131 1.00 90.00 97 PRO A C 1
ATOM 725 O O . PRO A 1 97 ? 10.718 9.852 -17.039 1.00 90.00 97 PRO A O 1
ATOM 728 N N . ARG A 1 98 ? 12.034 10.053 -15.239 1.00 84.31 98 ARG A N 1
ATOM 729 C CA . ARG A 1 98 ? 12.057 11.531 -15.233 1.00 84.31 98 ARG A CA 1
ATOM 730 C C . ARG A 1 98 ? 12.774 12.102 -16.454 1.00 84.31 98 ARG A C 1
ATOM 732 O O . ARG A 1 98 ? 12.375 13.145 -16.956 1.00 84.31 98 ARG A O 1
ATOM 739 N N . HIS A 1 99 ? 13.809 11.417 -16.943 1.00 76.12 99 HIS A N 1
ATOM 740 C CA . HIS A 1 99 ? 14.683 11.910 -18.020 1.00 76.12 99 HIS A CA 1
ATOM 741 C C . HIS A 1 99 ? 14.107 11.741 -19.430 1.00 76.12 99 HIS A C 1
ATOM 743 O O . HIS A 1 99 ? 14.688 12.244 -20.393 1.00 76.12 99 HIS A O 1
ATOM 749 N N . ALA A 1 100 ? 12.951 11.085 -19.567 1.00 59.78 100 ALA A N 1
ATOM 750 C CA . ALA A 1 100 ? 12.275 10.944 -20.856 1.00 59.78 100 ALA A CA 1
ATOM 751 C C . ALA A 1 100 ? 11.793 12.294 -21.426 1.00 59.78 100 ALA A C 1
ATOM 753 O O . ALA A 1 100 ? 11.524 12.396 -22.620 1.00 59.78 100 ALA A O 1
ATOM 754 N N . THR A 1 101 ? 11.708 13.348 -20.606 1.00 57.41 101 THR A N 1
ATOM 755 C CA . THR A 1 101 ? 11.180 14.654 -21.030 1.00 57.41 101 THR A CA 1
ATOM 756 C C . THR A 1 101 ? 12.225 15.610 -21.607 1.00 57.41 101 THR A C 1
ATOM 758 O O . THR A 1 101 ? 11.840 16.555 -22.288 1.00 57.41 101 THR A O 1
ATOM 761 N N . ASN A 1 102 ? 13.531 15.378 -21.410 1.00 55.78 102 ASN A N 1
ATOM 762 C CA . ASN A 1 102 ? 14.566 16.358 -21.786 1.00 55.78 102 ASN A CA 1
ATOM 763 C C . ASN A 1 102 ? 15.328 16.059 -23.087 1.00 55.78 102 ASN A C 1
ATOM 765 O O . ASN A 1 102 ? 16.118 16.890 -23.526 1.00 55.78 102 ASN A O 1
ATOM 769 N N . THR A 1 103 ? 15.129 14.905 -23.728 1.00 53.81 103 THR A N 1
ATOM 770 C CA . THR A 1 103 ? 16.003 14.463 -24.837 1.00 53.81 103 THR A CA 1
ATOM 771 C C . THR A 1 103 ? 15.429 14.608 -26.248 1.00 53.81 103 THR A C 1
ATOM 773 O O . THR A 1 103 ? 16.057 14.148 -27.198 1.00 53.81 103 THR A O 1
ATOM 776 N N . GLY A 1 104 ? 14.291 15.278 -26.456 1.00 51.66 104 GLY A N 1
ATOM 777 C CA . GLY A 1 104 ? 13.761 15.373 -27.827 1.00 51.66 104 GLY A CA 1
ATOM 778 C C . GLY A 1 104 ? 12.601 16.318 -28.096 1.00 51.66 104 GLY A C 1
ATOM 779 O O . GLY A 1 104 ? 11.961 16.194 -29.138 1.00 51.66 104 GLY A O 1
ATOM 780 N N . HIS A 1 105 ? 12.317 17.255 -27.198 1.00 46.66 105 HIS A N 1
ATOM 781 C CA . HIS A 1 105 ? 11.439 18.374 -27.510 1.00 46.66 105 HIS A CA 1
ATOM 782 C C . HIS A 1 105 ? 12.137 19.664 -27.083 1.00 46.66 105 HIS A C 1
ATOM 784 O O . HIS A 1 105 ? 11.862 20.246 -26.039 1.00 46.66 105 HIS A O 1
ATOM 790 N N . SER A 1 106 ? 13.002 20.168 -27.964 1.00 47.50 106 SER A N 1
ATOM 791 C CA . SER A 1 106 ? 12.820 21.552 -28.395 1.00 47.50 106 SER A CA 1
ATOM 792 C C . SER A 1 106 ? 11.361 21.671 -28.836 1.00 47.50 106 SER A C 1
ATOM 794 O O . SER A 1 106 ? 11.033 21.404 -29.992 1.00 47.50 106 SER A O 1
ATOM 796 N N . GLY A 1 107 ? 10.472 21.907 -27.871 1.00 40.66 107 GLY A N 1
ATOM 797 C CA . GLY A 1 107 ? 9.076 22.150 -28.162 1.00 40.66 107 GLY A CA 1
ATOM 798 C C . GLY A 1 107 ? 9.023 23.291 -29.173 1.00 40.66 107 GLY A C 1
ATOM 799 O O . GLY A 1 107 ? 9.742 24.280 -28.980 1.00 40.66 107 GLY A O 1
ATOM 800 N N . PRO A 1 108 ? 8.227 23.182 -30.251 1.00 53.59 108 PRO A N 1
ATOM 801 C CA . PRO A 1 108 ? 7.787 24.387 -30.930 1.00 53.59 108 PRO A CA 1
ATOM 802 C C . PRO A 1 108 ? 7.210 25.283 -29.837 1.00 53.59 108 PRO A C 1
ATOM 804 O O . PRO A 1 108 ? 6.445 24.812 -28.991 1.00 53.59 108 PRO A O 1
ATOM 807 N N . ALA A 1 109 ? 7.694 26.523 -29.785 1.00 47.19 109 ALA A N 1
ATOM 808 C CA . ALA A 1 109 ? 7.247 27.525 -28.837 1.00 47.19 109 ALA A CA 1
ATOM 809 C C . ALA A 1 109 ? 5.734 27.398 -28.635 1.00 47.19 109 ALA A C 1
ATOM 811 O O . ALA A 1 109 ? 4.988 27.345 -29.616 1.00 47.19 109 ALA A O 1
ATOM 812 N N . SER A 1 110 ? 5.298 27.309 -27.375 1.00 42.50 110 SER A N 1
ATOM 813 C CA . SER A 1 110 ? 3.890 27.475 -27.030 1.00 42.50 110 SER A CA 1
ATOM 814 C C . SER A 1 110 ? 3.331 28.623 -27.872 1.00 42.50 110 SER A C 1
ATOM 816 O O . SER A 1 110 ? 3.950 29.693 -27.869 1.00 42.50 110 SER A O 1
ATOM 818 N N . PRO A 1 111 ? 2.229 28.423 -28.616 1.00 47.88 111 PRO A N 1
ATOM 819 C CA . PRO A 1 111 ? 1.638 29.489 -29.393 1.00 47.88 111 PRO A CA 1
ATOM 820 C C . PRO A 1 111 ? 1.257 30.573 -28.397 1.00 47.88 111 PRO A C 1
ATOM 822 O O . PRO A 1 111 ? 0.384 30.398 -27.546 1.00 47.88 111 PRO A O 1
ATOM 825 N N . VAL A 1 112 ? 1.986 31.681 -28.470 1.00 49.09 112 VAL A N 1
ATOM 826 C CA . VAL A 1 112 ? 1.542 32.943 -27.913 1.00 49.09 112 VAL A CA 1
ATOM 827 C C . VAL A 1 112 ? 0.179 33.150 -28.545 1.00 49.09 112 VAL A C 1
ATOM 829 O O . VAL A 1 112 ? 0.068 33.261 -29.763 1.00 49.09 112 VAL A O 1
ATOM 832 N N . SER A 1 113 ? -0.868 33.107 -27.732 1.00 50.19 113 SER A N 1
ATOM 833 C CA . SER A 1 113 ? -2.198 33.563 -28.099 1.00 50.19 113 SER A CA 1
ATOM 834 C C . SER A 1 113 ? -2.110 35.063 -28.379 1.00 50.19 113 SER A C 1
ATOM 836 O O . SER A 1 113 ? -2.409 35.896 -27.530 1.00 50.19 113 SER A O 1
ATOM 838 N N . GLY A 1 114 ? -1.598 35.382 -29.562 1.00 41.41 114 GLY A N 1
ATOM 839 C CA . GLY A 1 114 ? -1.664 36.659 -30.230 1.00 41.41 114 GLY A CA 1
ATOM 840 C C . GLY A 1 114 ? -2.477 36.421 -31.486 1.00 41.41 114 GLY A C 1
ATOM 841 O O . GLY A 1 114 ? -1.979 35.869 -32.463 1.00 41.41 114 GLY A O 1
ATOM 842 N N . ALA A 1 115 ? -3.750 36.795 -31.416 1.00 55.59 115 ALA A N 1
ATOM 843 C CA . ALA A 1 115 ? -4.511 37.166 -32.593 1.00 55.59 115 ALA A CA 1
ATOM 844 C C . ALA A 1 115 ? -3.662 38.127 -33.439 1.00 55.59 115 ALA A C 1
ATOM 846 O O . ALA A 1 115 ? -3.021 38.992 -32.854 1.00 55.59 115 ALA A O 1
ATOM 847 N N . PHE A 1 116 ? -3.600 37.930 -34.753 1.00 46.06 116 PHE A N 1
ATOM 848 C CA . PHE A 1 116 ? -3.832 38.938 -35.793 1.00 46.06 116 PHE A CA 1
ATOM 849 C C . PHE A 1 116 ? -3.541 38.319 -37.167 1.00 46.06 116 PHE A C 1
ATOM 851 O O . PHE A 1 116 ? -2.611 37.537 -37.351 1.00 46.06 116 PHE A O 1
ATOM 858 N N . ASP A 1 117 ? -4.437 38.663 -38.078 1.00 50.97 117 ASP A N 1
ATOM 859 C CA . ASP A 1 117 ? -4.654 38.213 -39.444 1.00 50.97 117 ASP A CA 1
ATOM 860 C C . ASP A 1 117 ? -3.446 38.328 -40.388 1.00 50.97 117 ASP A C 1
ATOM 862 O O . ASP A 1 117 ? -2.589 39.191 -40.201 1.00 50.97 117 ASP A O 1
ATOM 866 N N . ASN A 1 118 ? -3.432 37.470 -41.419 1.00 52.59 118 ASN A N 1
ATOM 867 C CA . ASN A 1 118 ? -3.084 37.715 -42.838 1.00 52.59 118 ASN A CA 1
ATOM 868 C C . ASN A 1 118 ? -2.728 36.354 -43.476 1.00 52.59 118 ASN A C 1
ATOM 870 O O . ASN A 1 118 ? -1.765 35.713 -43.070 1.00 52.59 118 ASN A O 1
ATOM 874 N N . ALA A 1 119 ? -3.619 35.736 -44.253 1.00 51.84 119 ALA A N 1
ATOM 875 C CA . ALA A 1 119 ? -3.921 36.022 -45.662 1.00 51.84 119 ALA A CA 1
ATOM 876 C C . ALA A 1 119 ? -2.780 35.625 -46.620 1.00 51.84 119 ALA A C 1
ATOM 878 O O . ALA A 1 119 ? -1.662 36.113 -46.497 1.00 51.84 119 ALA A O 1
ATOM 879 N N . ASP A 1 120 ? -3.155 34.773 -47.581 1.00 48.56 120 ASP A N 1
ATOM 880 C CA . ASP A 1 120 ? -2.500 34.471 -48.859 1.00 48.56 120 ASP A CA 1
ATOM 881 C C . ASP A 1 120 ? -1.114 33.812 -48.851 1.00 48.56 120 ASP A C 1
ATOM 883 O O . ASP A 1 120 ? -0.088 34.440 -48.597 1.00 48.56 120 ASP A O 1
ATOM 887 N N . SER A 1 121 ? -1.053 32.563 -49.319 1.00 51.50 121 SER A N 1
ATOM 888 C CA . SER A 1 121 ? -0.642 32.288 -50.708 1.00 51.50 121 SER A CA 1
ATOM 889 C C . SER A 1 121 ? -0.659 30.785 -50.974 1.00 51.50 121 SER A C 1
ATOM 891 O O . SER A 1 121 ? 0.064 30.013 -50.341 1.00 51.50 121 SER A O 1
ATOM 893 N N . ASP A 1 122 ? -1.489 30.411 -51.939 1.00 48.34 122 ASP A N 1
ATOM 894 C CA . ASP A 1 122 ? -1.441 29.168 -52.693 1.00 48.34 122 ASP A CA 1
ATOM 895 C C . ASP A 1 122 ? -0.035 28.871 -53.237 1.00 48.34 122 ASP A C 1
ATOM 897 O O . ASP A 1 122 ? 0.647 29.767 -53.735 1.00 48.34 122 ASP A O 1
ATOM 901 N N . ALA A 1 123 ? 0.362 27.599 -53.204 1.00 51.94 123 ALA A N 1
ATOM 902 C CA . ALA A 1 123 ? 0.985 26.928 -54.344 1.00 51.94 123 ALA A CA 1
ATOM 903 C C . ALA A 1 123 ? 1.135 25.432 -54.049 1.00 51.94 123 ALA A C 1
ATOM 905 O O . ALA A 1 123 ? 1.830 25.012 -53.122 1.00 51.94 123 ALA A O 1
ATOM 906 N N . ASP A 1 124 ? 0.438 24.678 -54.887 1.00 43.91 124 ASP A N 1
ATOM 907 C CA . ASP A 1 124 ? 0.612 23.290 -55.290 1.00 43.91 124 ASP A CA 1
ATOM 908 C C . ASP A 1 124 ? 2.032 22.705 -55.145 1.00 43.91 124 ASP A C 1
ATOM 910 O O . ASP A 1 124 ? 3.034 23.395 -55.336 1.00 43.91 124 ASP A O 1
ATOM 914 N N . LEU A 1 125 ? 2.119 21.391 -54.894 1.00 52.69 125 LEU A N 1
ATOM 915 C CA . LEU A 1 125 ? 2.528 20.398 -55.906 1.00 52.69 125 LEU A CA 1
ATOM 916 C C . LEU A 1 125 ? 2.627 18.974 -55.304 1.00 52.69 125 LEU A C 1
ATOM 918 O O . LEU A 1 125 ? 3.312 18.745 -54.310 1.00 52.69 125 LEU A O 1
ATOM 922 N N . ASP A 1 126 ? 1.932 18.065 -55.998 1.00 40.44 126 ASP A N 1
ATOM 923 C CA . ASP A 1 126 ? 2.182 16.639 -56.278 1.00 40.44 126 ASP A CA 1
ATOM 924 C C . ASP A 1 126 ? 2.292 15.628 -55.114 1.00 40.44 126 ASP A C 1
ATOM 926 O O . ASP A 1 126 ? 3.144 15.718 -54.238 1.00 40.44 126 ASP A O 1
ATOM 930 N N . ALA A 1 127 ? 1.373 14.666 -54.966 1.00 47.38 127 ALA A N 1
ATOM 931 C CA . ALA A 1 127 ? 0.973 13.567 -55.866 1.00 47.38 127 ALA A CA 1
ATOM 932 C C . ALA A 1 127 ? 1.975 12.390 -55.908 1.00 47.38 127 ALA A C 1
ATOM 934 O O . ALA A 1 127 ? 3.177 12.558 -56.071 1.00 47.38 127 ALA A O 1
ATOM 935 N N . ASP A 1 128 ? 1.393 11.193 -55.781 1.00 41.53 128 ASP A N 1
ATOM 936 C CA . ASP A 1 128 ? 1.941 9.845 -55.976 1.00 41.53 128 ASP A CA 1
ATOM 937 C C . ASP A 1 128 ? 2.817 9.213 -54.878 1.00 41.53 128 ASP A C 1
ATOM 939 O O . ASP A 1 128 ? 4.034 9.352 -54.809 1.00 41.53 128 ASP A O 1
ATOM 943 N N . SER A 1 129 ? 2.209 8.317 -54.094 1.00 51.50 129 SER A N 1
ATOM 944 C CA . SER A 1 129 ? 2.327 6.876 -54.395 1.00 51.50 129 SER A CA 1
ATOM 945 C C . SER A 1 129 ? 1.518 6.018 -53.418 1.00 51.50 129 SER A C 1
ATOM 947 O O . SER A 1 129 ? 1.780 5.937 -52.219 1.00 51.50 129 SER A O 1
ATOM 949 N N . ALA A 1 130 ? 0.520 5.350 -53.991 1.00 43.97 130 ALA A N 1
ATOM 950 C CA . ALA A 1 130 ? -0.161 4.197 -53.433 1.00 43.97 130 ALA A CA 1
ATOM 951 C C . ALA A 1 130 ? 0.727 2.943 -53.534 1.00 43.97 130 ALA A C 1
ATOM 953 O O . ALA A 1 130 ? 1.365 2.732 -54.562 1.00 43.97 130 ALA A O 1
ATOM 954 N N . ALA A 1 131 ? 0.721 2.117 -52.487 1.00 47.72 131 ALA A N 1
ATOM 955 C CA . ALA A 1 131 ? 0.882 0.657 -52.518 1.00 47.72 131 ALA A CA 1
ATOM 956 C C . ALA A 1 131 ? 0.693 0.150 -51.075 1.00 47.72 131 ALA A C 1
ATOM 958 O O . ALA A 1 131 ? 1.450 0.499 -50.175 1.00 47.72 131 ALA A O 1
ATOM 959 N N . ASP A 1 132 ? -0.460 -0.451 -50.795 1.00 36.28 132 ASP A N 1
ATOM 960 C CA . ASP A 1 132 ? -0.603 -1.903 -50.624 1.00 36.28 132 ASP A CA 1
ATOM 961 C C . ASP A 1 132 ? 0.096 -2.466 -49.381 1.00 36.28 132 ASP A C 1
ATOM 963 O O . ASP A 1 132 ? 1.314 -2.628 -49.342 1.00 36.28 132 ASP A O 1
ATOM 967 N N . SER A 1 133 ? -0.702 -2.862 -48.386 1.00 48.97 133 SER A N 1
ATOM 968 C CA . SER A 1 133 ? -0.834 -4.274 -47.991 1.00 48.97 133 SER A CA 1
ATOM 969 C C . SER A 1 133 ? -1.807 -4.390 -46.821 1.00 48.97 133 SER A C 1
ATOM 971 O O . SER A 1 133 ? -1.483 -4.086 -45.673 1.00 48.97 133 SER A O 1
ATOM 973 N N . ALA A 1 134 ? -3.009 -4.855 -47.149 1.00 42.62 134 ALA A N 1
ATOM 974 C CA . ALA A 1 134 ? -3.921 -5.490 -46.220 1.00 42.62 134 ALA A CA 1
ATOM 975 C C . ALA A 1 134 ? -3.293 -6.787 -45.682 1.00 42.62 134 ALA A C 1
ATOM 977 O O . ALA A 1 134 ? -2.749 -7.584 -46.446 1.00 42.62 134 ALA A O 1
ATOM 978 N N . ALA A 1 135 ? -3.398 -7.008 -44.377 1.00 49.12 135 ALA A N 1
ATOM 979 C CA . ALA A 1 135 ? -3.318 -8.336 -43.790 1.00 49.12 135 ALA A CA 1
ATOM 980 C C . ALA A 1 135 ? -4.234 -8.362 -42.568 1.00 49.12 135 ALA A C 1
ATOM 982 O O . ALA A 1 135 ? -3.862 -7.946 -41.470 1.00 49.12 135 ALA A O 1
ATOM 983 N N . ASP A 1 136 ? -5.455 -8.821 -42.833 1.00 35.69 136 ASP A N 1
ATOM 984 C CA . ASP A 1 136 ? -6.375 -9.409 -41.873 1.00 35.69 136 ASP A CA 1
ATOM 985 C C . ASP A 1 136 ? -5.664 -10.432 -40.986 1.00 35.69 136 ASP A C 1
ATOM 987 O O . ASP A 1 136 ? -4.888 -11.269 -41.453 1.00 35.69 136 ASP A O 1
ATOM 991 N N . SER A 1 137 ? -5.980 -10.407 -39.698 1.00 51.81 137 SER A N 1
ATOM 992 C CA . SER A 1 137 ? -5.901 -11.585 -38.838 1.00 51.81 137 SER A CA 1
ATOM 993 C C . SER A 1 137 ? -6.926 -11.418 -37.728 1.00 51.81 137 SER A C 1
ATOM 995 O O . SER A 1 137 ? -6.606 -11.050 -36.598 1.00 51.81 137 SER A O 1
ATOM 997 N N . ASP A 1 138 ? -8.175 -11.684 -38.104 1.00 36.69 138 ASP A N 1
ATOM 998 C CA . ASP A 1 138 ? -9.212 -12.152 -37.199 1.00 36.69 138 ASP A CA 1
ATOM 999 C C . ASP A 1 138 ? -8.735 -13.429 -36.498 1.00 36.69 138 ASP A C 1
ATOM 1001 O O . ASP A 1 138 ? -8.217 -14.369 -37.109 1.00 36.69 138 ASP A O 1
ATOM 1005 N N . SER A 1 139 ? -8.906 -13.477 -35.186 1.00 49.62 139 SER A N 1
ATOM 1006 C CA . SER A 1 139 ? -8.911 -14.725 -34.431 1.00 49.62 139 SER A CA 1
ATOM 1007 C C . SER A 1 139 ? -9.910 -14.575 -33.301 1.00 49.62 139 SER A C 1
ATOM 1009 O O . SER A 1 139 ? -9.570 -14.265 -32.160 1.00 49.62 139 SER A O 1
ATOM 1011 N N . ASP A 1 140 ? -11.166 -14.794 -33.676 1.00 35.56 140 ASP A N 1
ATOM 1012 C CA . ASP A 1 140 ? -12.200 -15.293 -32.790 1.00 35.56 140 ASP A CA 1
ATOM 1013 C C . ASP A 1 140 ? -11.735 -16.600 -32.134 1.00 35.56 140 ASP A C 1
ATOM 1015 O O . ASP A 1 140 ? -11.229 -17.520 -32.784 1.00 35.56 140 ASP A O 1
ATOM 1019 N N . SER A 1 141 ? -11.933 -16.715 -30.827 1.00 48.81 141 SER A N 1
ATOM 1020 C CA . SER A 1 141 ? -12.098 -18.014 -30.183 1.00 48.81 141 SER A CA 1
ATOM 1021 C C . SER A 1 141 ? -13.072 -17.875 -29.029 1.00 48.81 141 SER A C 1
ATOM 1023 O O . SER A 1 141 ? -12.819 -17.217 -28.019 1.00 48.81 141 SER A O 1
ATOM 1025 N N . GLU A 1 142 ? -14.217 -18.498 -29.276 1.00 45.28 142 GLU A N 1
ATOM 1026 C CA . GLU A 1 142 ? -15.360 -18.706 -28.412 1.00 45.28 142 GLU A CA 1
ATOM 1027 C C . GLU A 1 142 ? -14.995 -19.234 -27.024 1.00 45.28 142 GLU A C 1
ATOM 1029 O O . GLU A 1 142 ? -14.058 -20.008 -26.817 1.00 45.28 142 GLU A O 1
ATOM 1034 N N . GLY A 1 143 ? -15.826 -18.839 -26.063 1.00 36.69 143 GLY A N 1
ATOM 1035 C CA . GLY A 1 143 ? -15.865 -19.443 -24.747 1.00 36.69 143 GLY A CA 1
ATOM 1036 C C . GLY A 1 143 ? -16.484 -20.839 -24.766 1.00 36.69 143 GLY A C 1
ATOM 1037 O O . GLY A 1 143 ? -17.422 -21.123 -25.504 1.00 36.69 143 GLY A O 1
ATOM 1038 N N . ALA A 1 144 ? -16.030 -21.671 -23.835 1.00 46.19 144 ALA A N 1
ATOM 1039 C CA . ALA A 1 144 ? -16.797 -22.798 -23.336 1.00 46.19 144 ALA A CA 1
ATOM 1040 C C . ALA A 1 144 ? -16.903 -22.676 -21.813 1.00 46.19 144 ALA A C 1
ATOM 1042 O O . ALA A 1 144 ? -15.913 -22.653 -21.082 1.00 46.19 144 ALA A O 1
ATOM 1043 N N . ASN A 1 145 ? -18.151 -22.558 -21.364 1.00 41.72 145 ASN A N 1
ATOM 1044 C CA . ASN A 1 145 ? -18.587 -22.871 -20.014 1.00 41.72 145 ASN A CA 1
ATOM 1045 C C . ASN A 1 145 ? -18.165 -24.301 -19.663 1.00 41.72 145 ASN A C 1
ATOM 1047 O O . ASN A 1 145 ? -18.568 -25.223 -20.365 1.00 41.72 145 ASN A O 1
ATOM 1051 N N . GLU A 1 146 ? -17.544 -24.505 -18.503 1.00 45.31 146 GLU A N 1
ATOM 1052 C CA . GLU A 1 146 ? -17.757 -25.754 -17.779 1.00 45.31 146 GLU A CA 1
ATOM 1053 C C . GLU A 1 146 ? -17.961 -25.479 -16.291 1.00 45.31 146 GLU A C 1
ATOM 1055 O O . GLU A 1 146 ? -17.098 -25.016 -15.547 1.00 45.31 146 GLU A O 1
ATOM 1060 N N . LYS A 1 147 ? -19.209 -25.712 -15.901 1.00 43.69 147 LYS A N 1
ATOM 1061 C CA . LYS A 1 147 ? -19.742 -25.673 -14.554 1.00 43.69 147 LYS A CA 1
ATOM 1062 C C . LYS A 1 147 ? -19.743 -27.117 -14.078 1.00 43.69 147 LYS A C 1
ATOM 1064 O O . LYS A 1 147 ? -20.713 -27.819 -14.342 1.00 43.69 147 LYS A O 1
ATOM 1069 N N . GLU A 1 148 ? -18.716 -27.545 -13.350 1.00 54.59 148 GLU A N 1
ATOM 1070 C CA . GLU A 1 148 ? -18.792 -28.798 -12.600 1.00 54.59 148 GLU A CA 1
ATOM 1071 C C . GLU A 1 148 ? -18.512 -28.591 -11.110 1.00 54.59 148 GLU A C 1
ATOM 1073 O O . GLU A 1 148 ? -17.653 -27.835 -10.661 1.00 54.59 148 GLU A O 1
ATOM 1078 N N . LYS A 1 149 ? -19.386 -29.233 -10.348 1.00 46.78 149 LYS A N 1
ATOM 1079 C CA . LYS A 1 149 ? -19.691 -29.093 -8.936 1.00 46.78 149 LYS A CA 1
ATOM 1080 C C . LYS A 1 149 ? -19.376 -30.442 -8.314 1.00 46.78 149 LYS A C 1
ATOM 1082 O O . LYS A 1 149 ? -20.036 -31.394 -8.710 1.00 46.78 149 LYS A O 1
ATOM 1087 N N . ASN A 1 150 ? -18.461 -30.491 -7.340 1.00 43.81 150 ASN A N 1
ATOM 1088 C CA . ASN A 1 150 ? -18.290 -31.499 -6.265 1.00 43.81 150 ASN A CA 1
ATOM 1089 C C . ASN A 1 150 ? -16.790 -31.677 -5.960 1.00 43.81 150 ASN A C 1
ATOM 1091 O O . ASN A 1 150 ? -15.971 -31.499 -6.843 1.00 43.81 150 ASN A O 1
ATOM 1095 N N . LYS A 1 151 ? -16.297 -32.108 -4.800 1.00 42.28 151 LYS A N 1
ATOM 1096 C CA . LYS A 1 151 ? -16.778 -32.348 -3.434 1.00 42.28 151 LYS A CA 1
ATOM 1097 C C . LYS A 1 151 ? -15.518 -32.852 -2.707 1.00 42.28 151 LYS A C 1
ATOM 1099 O O . LYS A 1 151 ? -14.847 -33.742 -3.207 1.00 42.28 151 LYS A O 1
ATOM 1104 N N . THR A 1 152 ? -15.188 -32.220 -1.586 1.00 41.59 152 THR A N 1
ATOM 1105 C CA . THR A 1 152 ? -14.556 -32.768 -0.370 1.00 41.59 152 THR A CA 1
ATOM 1106 C C . THR A 1 152 ? -13.673 -34.034 -0.477 1.00 41.59 152 THR A C 1
ATOM 1108 O O . THR A 1 152 ? -14.227 -35.109 -0.653 1.00 41.59 152 THR A O 1
ATOM 1111 N N . ALA A 1 153 ? -12.355 -33.851 -0.233 1.00 46.56 153 ALA A N 1
ATOM 1112 C CA . ALA A 1 153 ? -11.363 -34.627 0.571 1.00 46.56 153 ALA A CA 1
ATOM 1113 C C . ALA A 1 153 ? -11.389 -36.187 0.572 1.00 46.56 153 ALA A C 1
ATOM 1115 O O . ALA A 1 153 ? -12.477 -36.755 0.576 1.00 46.56 153 ALA A O 1
ATOM 1116 N N . PRO A 1 154 ? -10.240 -36.910 0.704 1.00 53.19 154 PRO A N 1
ATOM 1117 C CA . PRO A 1 154 ? -9.100 -36.580 1.584 1.00 53.19 154 PRO A CA 1
ATOM 1118 C C . PRO A 1 154 ? -7.664 -36.860 1.052 1.00 53.19 154 PRO A C 1
ATOM 1120 O O . PRO A 1 154 ? -7.453 -37.572 0.075 1.00 53.19 154 PRO A O 1
ATOM 1123 N N . GLU A 1 155 ? -6.671 -36.292 1.758 1.00 52.06 155 GLU A N 1
ATOM 1124 C CA . GLU A 1 155 ? -5.269 -36.774 1.876 1.00 52.06 155 GLU A CA 1
ATOM 1125 C C . GLU A 1 155 ? -5.220 -38.293 2.187 1.00 52.06 155 GLU A C 1
ATOM 1127 O O . GLU A 1 155 ? -6.209 -38.776 2.744 1.00 52.06 155 GLU A O 1
ATOM 1132 N N . PRO A 1 156 ? -4.122 -39.062 1.950 1.00 57.47 156 PRO A N 1
ATOM 1133 C CA . PRO A 1 156 ? -2.707 -38.648 2.039 1.00 57.47 156 PRO A CA 1
ATOM 1134 C C . PRO A 1 156 ? -1.747 -39.290 1.000 1.00 57.47 156 PRO A C 1
ATOM 1136 O O . PRO A 1 156 ? -1.945 -40.420 0.570 1.00 57.47 156 PRO A O 1
ATOM 1139 N N . ASN A 1 157 ? -0.626 -38.636 0.672 1.00 46.81 157 ASN A N 1
ATOM 1140 C CA . ASN A 1 157 ? 0.692 -39.297 0.697 1.00 46.81 157 ASN A CA 1
ATOM 1141 C C . ASN A 1 157 ? 1.827 -38.321 0.390 1.00 46.81 157 ASN A C 1
ATOM 1143 O O . ASN A 1 157 ? 1.895 -37.699 -0.671 1.00 46.81 157 ASN A O 1
ATOM 1147 N N . GLN A 1 158 ? 2.751 -38.242 1.337 1.00 53.47 158 GLN A N 1
ATOM 1148 C CA . GLN A 1 158 ? 3.974 -37.469 1.253 1.00 53.47 158 GLN A CA 1
ATOM 1149 C C . GLN A 1 158 ? 4.944 -38.158 0.289 1.00 53.47 158 GLN A C 1
ATOM 1151 O O . GLN A 1 158 ? 5.350 -39.298 0.507 1.00 53.47 158 GLN A O 1
ATOM 1156 N N . LYS A 1 159 ? 5.359 -37.442 -0.760 1.00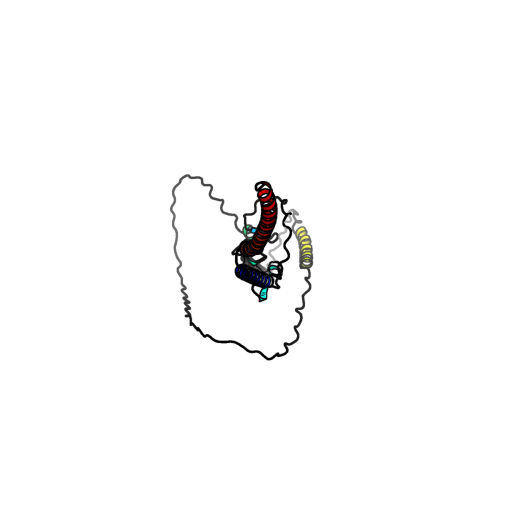 52.75 159 LYS A N 1
ATOM 1157 C CA . LYS A 1 159 ? 6.531 -37.796 -1.568 1.00 52.75 159 LYS A CA 1
ATOM 1158 C C . LYS A 1 159 ? 7.659 -36.809 -1.240 1.00 52.75 159 LYS A C 1
ATOM 1160 O O . LYS A 1 159 ? 7.413 -35.601 -1.273 1.00 52.75 159 LYS A O 1
ATOM 1165 N N . PRO A 1 160 ? 8.876 -37.278 -0.915 1.00 53.22 160 PRO A N 1
ATOM 1166 C CA . PRO A 1 160 ? 9.987 -36.402 -0.566 1.00 53.22 160 PRO A CA 1
ATOM 1167 C C . PRO A 1 160 ? 10.407 -35.565 -1.779 1.00 53.22 160 PRO A C 1
ATOM 1169 O O . PRO A 1 160 ? 10.682 -36.088 -2.860 1.00 53.22 160 PRO A O 1
ATOM 1172 N N . LYS A 1 161 ? 10.425 -34.243 -1.593 1.00 49.66 161 LYS A N 1
ATOM 1173 C CA . LYS A 1 161 ? 10.887 -33.257 -2.574 1.00 49.66 161 LYS A CA 1
ATOM 1174 C C . LYS A 1 161 ? 12.429 -33.191 -2.530 1.00 49.66 161 LYS A C 1
ATOM 1176 O O . LYS A 1 161 ? 12.978 -33.206 -1.428 1.00 49.66 161 LYS A O 1
ATOM 1181 N N . PRO A 1 162 ? 13.130 -33.134 -3.678 1.00 64.62 162 PRO A N 1
ATOM 1182 C CA . PRO A 1 162 ? 14.595 -33.101 -3.733 1.00 64.62 162 PRO A CA 1
ATOM 1183 C C . PRO A 1 162 ? 15.183 -31.819 -3.110 1.00 64.62 162 PRO A C 1
ATOM 1185 O O . PRO A 1 162 ? 14.465 -30.822 -2.970 1.00 64.62 162 PRO A O 1
ATOM 1188 N N . PRO A 1 163 ? 16.477 -31.833 -2.729 1.00 56.78 163 PRO A N 1
ATOM 1189 C CA . PRO A 1 163 ? 17.122 -30.721 -2.043 1.00 56.78 163 PRO A CA 1
ATOM 1190 C C . PRO A 1 163 ? 17.094 -29.454 -2.897 1.00 56.78 163 PRO A C 1
ATOM 1192 O O . PRO A 1 163 ? 17.499 -29.445 -4.057 1.00 56.78 163 PRO A O 1
ATOM 1195 N N . VAL A 1 164 ? 16.613 -28.375 -2.281 1.00 56.78 164 VAL A N 1
ATOM 1196 C CA . VAL A 1 164 ? 16.651 -27.015 -2.813 1.00 56.78 164 VAL A CA 1
ATOM 1197 C C . VAL A 1 164 ? 18.114 -26.609 -2.968 1.00 56.78 164 VAL A C 1
ATOM 1199 O O . VAL A 1 164 ? 18.803 -26.314 -1.990 1.00 56.78 164 VAL A O 1
ATOM 1202 N N . THR A 1 165 ? 18.592 -26.599 -4.207 1.00 48.16 165 THR A N 1
ATOM 1203 C CA . THR A 1 165 ? 19.800 -25.880 -4.597 1.00 48.16 165 THR A CA 1
ATOM 1204 C C . THR A 1 165 ? 19.579 -24.405 -4.280 1.00 48.16 165 THR A C 1
ATOM 1206 O O . THR A 1 165 ? 18.642 -23.775 -4.771 1.00 48.16 165 THR A O 1
ATOM 1209 N N . LYS A 1 166 ? 20.421 -23.869 -3.395 1.00 48.88 166 LYS A N 1
ATOM 1210 C CA . LYS A 1 166 ? 20.496 -22.440 -3.085 1.00 48.88 166 LYS A CA 1
ATOM 1211 C C . LYS A 1 166 ? 20.661 -21.657 -4.397 1.00 48.88 166 LYS A C 1
ATOM 1213 O O . LYS A 1 166 ? 21.522 -22.041 -5.190 1.00 48.88 166 LYS A O 1
ATOM 1218 N N . PRO A 1 167 ? 19.925 -20.558 -4.622 1.00 43.12 167 PRO A N 1
ATOM 1219 C CA . PRO A 1 167 ? 20.344 -19.571 -5.599 1.00 43.12 167 PRO A CA 1
ATOM 1220 C C . PRO A 1 167 ? 21.689 -19.029 -5.120 1.00 43.12 167 PRO A C 1
ATOM 1222 O O . PRO A 1 167 ? 21.797 -18.500 -4.010 1.00 43.12 167 PRO A O 1
ATOM 1225 N N . LEU A 1 168 ? 22.721 -19.239 -5.928 1.00 39.56 168 LEU A N 1
ATOM 1226 C CA . LEU A 1 168 ? 23.991 -18.555 -5.786 1.00 39.56 168 LEU A CA 1
ATOM 1227 C C . LEU A 1 168 ? 23.688 -17.064 -5.963 1.00 39.56 168 LEU A C 1
ATOM 1229 O O . LEU A 1 168 ? 23.417 -16.602 -7.066 1.00 39.56 168 LEU A O 1
ATOM 1233 N N . VAL A 1 169 ? 23.628 -16.347 -4.844 1.00 44.12 169 VAL A N 1
ATOM 1234 C CA . VAL A 1 169 ? 23.657 -14.889 -4.820 1.00 44.12 169 VAL A CA 1
ATOM 1235 C C . VAL A 1 169 ? 25.014 -14.508 -5.391 1.00 44.12 169 VAL A C 1
ATOM 1237 O O . VAL A 1 169 ? 26.036 -14.696 -4.731 1.00 44.12 169 VAL A O 1
ATOM 1240 N N . GLU A 1 170 ? 25.029 -14.046 -6.639 1.00 43.44 170 GLU A N 1
ATOM 1241 C CA . GLU A 1 170 ? 26.183 -13.327 -7.162 1.00 43.44 170 GLU A CA 1
ATOM 1242 C C . GLU A 1 170 ? 26.408 -12.103 -6.266 1.00 43.44 170 GLU A C 1
ATOM 1244 O O . GLU A 1 170 ? 25.449 -11.383 -5.954 1.00 43.44 170 GLU A O 1
ATOM 1249 N N . PRO A 1 171 ? 27.641 -11.873 -5.787 1.00 41.44 171 PRO A N 1
ATOM 1250 C CA . PRO A 1 171 ? 27.941 -10.652 -5.069 1.00 41.44 171 PRO A CA 1
ATOM 1251 C C . PRO A 1 171 ? 27.666 -9.480 -6.007 1.00 41.44 171 PRO A C 1
ATOM 1253 O O . PRO A 1 171 ? 28.056 -9.503 -7.174 1.00 41.44 171 PRO A O 1
ATOM 1256 N N . ALA A 1 172 ? 26.992 -8.460 -5.479 1.00 43.25 172 ALA A N 1
ATOM 1257 C CA . ALA A 1 172 ? 26.876 -7.152 -6.095 1.00 43.25 172 ALA A CA 1
ATOM 1258 C C . ALA A 1 172 ? 28.287 -6.569 -6.284 1.00 43.25 172 ALA A C 1
ATOM 1260 O O . ALA A 1 172 ? 28.798 -5.842 -5.437 1.00 43.25 172 ALA A O 1
ATOM 1261 N N . GLY A 1 173 ? 28.935 -6.962 -7.380 1.00 36.91 173 GLY A N 1
ATOM 1262 C CA . GLY A 1 173 ? 30.131 -6.339 -7.906 1.00 36.91 173 GLY A CA 1
ATOM 1263 C C . GLY A 1 173 ? 29.728 -4.984 -8.456 1.00 36.91 173 GLY A C 1
ATOM 1264 O O . GLY A 1 173 ? 28.957 -4.881 -9.409 1.00 36.91 173 GLY A O 1
ATOM 1265 N N . SER A 1 174 ? 30.213 -3.949 -7.792 1.00 47.47 174 SER A N 1
ATOM 1266 C CA . SER A 1 174 ? 30.166 -2.554 -8.189 1.00 47.47 174 SER A CA 1
ATOM 1267 C C . SER A 1 174 ? 30.521 -2.374 -9.669 1.00 47.47 174 SER A C 1
ATOM 1269 O O . SER A 1 174 ? 31.688 -2.353 -10.044 1.00 47.47 174 SER A O 1
ATOM 1271 N N . GLN A 1 175 ? 29.511 -2.119 -10.508 1.00 48.19 175 GLN A N 1
ATOM 1272 C CA . GLN A 1 175 ? 29.699 -1.554 -11.855 1.00 48.19 175 GLN A CA 1
ATOM 1273 C C . GLN A 1 175 ? 30.379 -0.169 -11.836 1.00 48.19 175 GLN A C 1
ATOM 1275 O O . GLN A 1 175 ? 30.712 0.358 -12.889 1.00 48.19 175 GLN A O 1
ATOM 1280 N N . ALA A 1 176 ? 30.641 0.399 -10.655 1.00 50.44 176 ALA A N 1
ATOM 1281 C CA . ALA A 1 176 ? 31.357 1.657 -10.487 1.00 50.44 176 ALA A CA 1
ATOM 1282 C C . ALA A 1 176 ? 32.868 1.583 -10.805 1.00 50.44 176 ALA A C 1
ATOM 1284 O O . ALA A 1 176 ? 33.465 2.630 -11.014 1.00 50.44 176 ALA A O 1
ATOM 1285 N N . GLU A 1 177 ? 33.492 0.399 -10.887 1.00 49.78 177 GLU A N 1
ATOM 1286 C CA . GLU A 1 177 ? 34.929 0.291 -11.231 1.00 49.78 177 GLU A CA 1
ATOM 1287 C C . GLU A 1 177 ? 35.208 0.093 -12.731 1.00 49.78 177 GLU A C 1
ATOM 1289 O O . GLU A 1 177 ? 36.327 0.324 -13.182 1.00 49.78 177 GLU A O 1
ATOM 1294 N N . ALA A 1 178 ? 34.212 -0.289 -13.538 1.00 50.91 178 ALA A N 1
ATOM 1295 C CA . ALA A 1 178 ? 34.420 -0.498 -14.975 1.00 50.91 178 ALA A CA 1
ATOM 1296 C C . ALA A 1 178 ? 34.389 0.810 -15.793 1.00 50.91 178 ALA A C 1
ATOM 1298 O O . ALA A 1 178 ? 34.975 0.861 -16.874 1.00 50.91 178 ALA A O 1
ATOM 1299 N N . ASP A 1 179 ? 33.759 1.871 -15.279 1.00 50.09 179 ASP A N 1
ATOM 1300 C CA . ASP A 1 179 ? 33.674 3.170 -15.966 1.00 50.09 179 ASP A CA 1
ATOM 1301 C C . ASP A 1 179 ? 34.886 4.090 -15.715 1.00 50.09 179 ASP A C 1
ATOM 1303 O O . ASP A 1 179 ? 35.115 5.019 -16.494 1.00 50.09 179 ASP A O 1
ATOM 1307 N N . ASP A 1 180 ? 35.714 3.828 -14.697 1.00 50.09 180 ASP A N 1
ATOM 1308 C CA . ASP A 1 180 ? 36.872 4.689 -14.391 1.00 50.09 180 ASP A CA 1
ATOM 1309 C C . ASP A 1 180 ? 38.084 4.406 -15.305 1.00 50.09 180 ASP A C 1
ATOM 1311 O O . ASP A 1 180 ? 38.884 5.297 -15.598 1.00 50.09 180 ASP A O 1
ATOM 1315 N N . LEU A 1 181 ? 38.172 3.198 -15.877 1.00 52.59 181 LEU A N 1
ATOM 1316 C CA . LEU A 1 181 ? 39.196 2.857 -16.876 1.00 52.59 181 LEU A CA 1
ATOM 1317 C C . LEU A 1 181 ? 38.886 3.413 -18.276 1.00 52.59 181 LEU A C 1
ATOM 1319 O O . LEU A 1 181 ? 39.806 3.659 -19.049 1.00 52.59 181 LEU A O 1
ATOM 1323 N N . ALA A 1 182 ? 37.618 3.683 -18.607 1.00 53.50 182 ALA A N 1
ATOM 1324 C CA . ALA A 1 182 ? 37.256 4.290 -19.894 1.00 53.50 182 ALA A CA 1
ATOM 1325 C C . ALA A 1 182 ? 37.476 5.815 -19.921 1.00 53.50 182 ALA A C 1
ATOM 1327 O O . ALA A 1 182 ? 37.524 6.425 -20.993 1.00 53.50 182 ALA A O 1
ATOM 1328 N N . ARG A 1 183 ? 37.614 6.451 -18.749 1.00 49.81 183 ARG A N 1
ATOM 1329 C CA . ARG A 1 183 ? 37.750 7.906 -18.638 1.00 49.81 183 ARG A CA 1
ATOM 1330 C C . ARG A 1 183 ? 39.198 8.388 -18.787 1.00 49.81 183 ARG A C 1
ATOM 1332 O O . ARG A 1 183 ? 39.393 9.480 -19.321 1.00 49.81 183 ARG A O 1
ATOM 1339 N N . GLN A 1 184 ? 40.200 7.577 -18.430 1.00 52.41 184 GLN A N 1
ATOM 1340 C CA . GLN A 1 184 ? 41.616 7.956 -18.586 1.00 52.41 184 GLN A CA 1
ATOM 1341 C C . GLN A 1 184 ? 42.082 8.037 -20.050 1.00 52.41 184 GLN A C 1
ATOM 1343 O O . GLN A 1 184 ? 42.885 8.910 -20.372 1.00 52.41 184 GLN A O 1
ATOM 1348 N N . ASP A 1 185 ? 41.508 7.255 -20.969 1.00 50.97 185 ASP A N 1
ATOM 1349 C CA . ASP A 1 185 ? 41.948 7.259 -22.376 1.00 50.97 185 ASP A CA 1
ATOM 1350 C C . ASP A 1 185 ? 41.416 8.449 -23.202 1.00 50.97 185 ASP A C 1
ATOM 1352 O O . ASP A 1 185 ? 41.904 8.727 -24.301 1.00 50.97 185 ASP A O 1
ATOM 1356 N N . THR A 1 186 ? 40.431 9.198 -22.691 1.00 54.28 186 THR A N 1
ATOM 1357 C CA . THR A 1 186 ? 39.850 10.335 -23.435 1.00 54.28 186 THR A CA 1
ATOM 1358 C C . THR A 1 186 ? 40.550 11.672 -23.193 1.00 54.28 186 THR A C 1
ATOM 1360 O O . THR A 1 186 ? 40.471 12.555 -24.052 1.00 54.28 186 THR A O 1
ATOM 1363 N N . GLU A 1 187 ? 41.296 11.828 -22.096 1.00 54.22 187 GLU A N 1
ATOM 1364 C CA . GLU A 1 187 ? 42.054 13.064 -21.849 1.00 54.22 187 GLU A CA 1
ATOM 1365 C C . GLU A 1 187 ? 43.398 13.099 -22.592 1.00 54.22 187 GLU A C 1
ATOM 1367 O O . GLU A 1 187 ? 43.876 14.179 -22.942 1.00 54.22 187 GLU A O 1
ATOM 1372 N N . THR A 1 188 ? 43.967 11.948 -22.968 1.00 52.88 188 THR A N 1
ATOM 1373 C CA . THR A 1 188 ? 45.230 11.910 -23.729 1.00 52.88 188 THR A CA 1
ATOM 1374 C C . THR A 1 188 ? 45.048 12.268 -25.210 1.00 52.88 188 THR A C 1
ATOM 1376 O O . THR A 1 188 ? 45.937 12.873 -25.806 1.00 52.88 188 THR A O 1
ATOM 1379 N N . PHE A 1 189 ? 43.885 11.999 -25.817 1.00 52.81 189 PHE A N 1
ATOM 1380 C CA . PHE A 1 189 ? 43.645 12.334 -27.232 1.00 52.81 189 PHE A CA 1
ATOM 1381 C C . PHE A 1 189 ? 43.157 13.766 -27.473 1.00 52.81 189 PHE A C 1
ATOM 1383 O O . PHE A 1 189 ? 43.333 14.294 -28.574 1.00 52.81 189 PHE A O 1
ATOM 1390 N N . ARG A 1 190 ? 42.578 14.437 -26.469 1.00 50.38 190 ARG A N 1
ATOM 1391 C CA . ARG A 1 190 ? 42.075 15.810 -26.651 1.00 50.38 190 ARG A CA 1
ATOM 1392 C C . ARG A 1 190 ? 43.199 16.848 -26.729 1.00 50.38 190 ARG A C 1
ATOM 1394 O O . ARG A 1 190 ? 43.041 17.852 -27.418 1.00 50.38 190 ARG A O 1
ATOM 1401 N N . ASN A 1 191 ? 44.357 16.554 -26.139 1.00 55.31 191 ASN A N 1
ATOM 1402 C CA . ASN A 1 191 ? 45.547 17.406 -26.227 1.00 55.31 191 ASN A CA 1
ATOM 1403 C C . ASN A 1 191 ? 46.343 17.228 -27.535 1.00 55.31 191 ASN A C 1
ATOM 1405 O O . ASN A 1 191 ? 47.207 18.049 -27.827 1.00 55.31 191 ASN A O 1
ATOM 1409 N N . ALA A 1 192 ? 46.022 16.226 -28.363 1.00 53.34 192 ALA A N 1
ATOM 1410 C CA . ALA A 1 192 ? 46.648 16.035 -29.677 1.00 53.34 192 ALA A CA 1
ATOM 1411 C C . ALA A 1 192 ? 45.917 16.763 -30.826 1.00 53.34 192 ALA A C 1
ATOM 1413 O O . ALA A 1 192 ? 46.477 16.907 -31.908 1.00 53.34 192 ALA A O 1
ATOM 1414 N N . ALA A 1 193 ? 44.684 17.244 -30.614 1.00 53.28 193 ALA A N 1
ATOM 1415 C CA . ALA A 1 193 ? 43.887 17.905 -31.656 1.00 53.28 193 ALA A CA 1
ATOM 1416 C C . ALA A 1 193 ? 43.954 19.448 -31.629 1.00 53.28 193 ALA A C 1
ATOM 1418 O O . ALA A 1 193 ? 43.384 20.091 -32.506 1.00 53.28 193 ALA A O 1
ATOM 1419 N N . ALA A 1 194 ? 44.632 20.048 -30.642 1.00 50.06 194 ALA A N 1
ATOM 1420 C CA . ALA A 1 194 ? 44.702 21.505 -30.469 1.00 50.06 194 ALA A CA 1
ATOM 1421 C C . ALA A 1 194 ? 46.082 22.125 -30.781 1.00 50.06 194 ALA A C 1
ATOM 1423 O O . ALA A 1 194 ? 46.223 23.344 -30.736 1.00 50.06 194 ALA A O 1
ATOM 1424 N N . GLY A 1 195 ? 47.097 21.322 -31.114 1.00 48.88 195 GLY A N 1
ATOM 1425 C CA . GLY A 1 195 ? 48.433 21.809 -31.468 1.00 48.88 195 GLY A CA 1
ATOM 1426 C C . GLY A 1 195 ? 48.718 21.623 -32.953 1.00 48.88 195 GLY A C 1
ATOM 1427 O O . GLY A 1 195 ? 49.035 20.516 -33.372 1.00 48.88 195 GLY A O 1
ATOM 1428 N N . GLY A 1 196 ? 48.617 22.687 -33.752 1.00 45.12 196 GLY A N 1
ATOM 1429 C CA . GLY A 1 196 ? 48.986 22.598 -35.168 1.00 45.12 196 GLY A CA 1
ATOM 1430 C C . GLY A 1 196 ? 48.683 23.812 -36.040 1.00 45.12 196 GLY A C 1
ATOM 1431 O O . GLY A 1 196 ? 48.511 23.651 -37.241 1.00 45.12 196 GLY A O 1
ATOM 1432 N N . GLY A 1 197 ? 48.597 25.016 -35.473 1.00 47.97 197 GLY A N 1
ATOM 1433 C CA . GLY A 1 197 ? 48.675 26.252 -36.252 1.00 47.97 197 GLY A CA 1
ATOM 1434 C C . GLY A 1 197 ? 50.137 26.647 -36.424 1.00 47.97 197 GLY A C 1
ATOM 1435 O O . GLY A 1 197 ? 50.616 27.507 -35.694 1.00 47.97 197 GLY A O 1
ATOM 1436 N N . SER A 1 198 ? 50.861 25.983 -37.328 1.00 43.53 198 SER A N 1
ATOM 1437 C CA . SER A 1 198 ? 52.171 26.455 -37.781 1.00 43.53 198 SER A CA 1
ATOM 1438 C C . SER A 1 198 ? 52.011 26.960 -39.206 1.00 43.53 198 SER A C 1
ATOM 1440 O O . SER A 1 198 ? 51.834 26.201 -40.156 1.00 43.53 198 SER A O 1
ATOM 1442 N N . GLN A 1 199 ? 51.961 28.281 -39.290 1.00 53.03 199 GLN A N 1
ATOM 1443 C CA . GLN A 1 199 ? 52.000 29.075 -40.499 1.00 53.03 199 GLN A CA 1
ATOM 1444 C C . GLN A 1 199 ? 53.455 29.011 -40.986 1.00 53.03 199 GLN A C 1
ATOM 1446 O O . GLN A 1 199 ? 54.328 29.655 -40.412 1.00 53.03 199 GLN A O 1
ATOM 1451 N N . GLY A 1 200 ? 53.721 28.100 -41.922 1.00 46.62 200 GLY A N 1
ATOM 1452 C CA . GLY A 1 200 ? 55.009 27.934 -42.585 1.00 46.62 200 GLY A CA 1
ATOM 1453 C C . GLY A 1 200 ? 54.876 28.408 -44.022 1.00 46.62 200 GLY A C 1
ATOM 1454 O O . GLY A 1 200 ? 54.130 27.815 -44.801 1.00 46.62 200 GLY A O 1
ATOM 1455 N N . ASP A 1 201 ? 55.546 29.515 -44.306 1.00 49.19 201 ASP A N 1
ATOM 1456 C CA . ASP A 1 201 ? 55.563 30.212 -45.581 1.00 49.19 201 ASP A CA 1
ATOM 1457 C C . ASP A 1 201 ? 56.300 29.416 -46.673 1.00 49.19 201 ASP A C 1
ATOM 1459 O O . ASP A 1 201 ? 57.288 28.731 -46.416 1.00 49.19 201 ASP A O 1
ATOM 1463 N N . ASP A 1 202 ? 55.779 29.547 -47.893 1.00 52.72 202 ASP A N 1
ATOM 1464 C CA . ASP A 1 202 ? 56.477 29.533 -49.183 1.00 52.72 202 ASP A CA 1
ATOM 1465 C C . ASP A 1 202 ? 57.757 28.681 -49.338 1.00 52.72 202 ASP A C 1
ATOM 1467 O O . ASP A 1 202 ? 58.871 29.203 -49.348 1.00 52.72 202 ASP A O 1
ATOM 1471 N N . GLU A 1 203 ? 57.593 27.406 -49.705 1.00 49.03 203 GLU A N 1
ATOM 1472 C CA . GLU A 1 203 ? 58.537 26.748 -50.617 1.00 49.03 203 GLU A CA 1
ATOM 1473 C C . GLU A 1 203 ? 57.816 26.240 -51.866 1.00 49.03 203 GLU A C 1
ATOM 1475 O O . GLU A 1 203 ? 57.073 25.258 -51.893 1.00 49.03 203 GLU A O 1
ATOM 1480 N N . LYS A 1 204 ? 58.045 26.992 -52.940 1.00 53.34 204 LYS A N 1
ATOM 1481 C CA . LYS A 1 204 ? 57.588 26.758 -54.302 1.00 53.34 204 LYS A CA 1
ATOM 1482 C C . LYS A 1 204 ? 58.487 25.700 -54.957 1.00 53.34 204 LYS A C 1
ATOM 1484 O O . LYS A 1 204 ? 59.203 26.005 -55.905 1.00 53.34 204 LYS A O 1
ATOM 1489 N N . GLU A 1 205 ? 58.470 24.462 -54.473 1.00 48.22 205 GLU A N 1
ATOM 1490 C CA . GLU A 1 205 ? 59.083 23.353 -55.212 1.00 48.22 205 GLU A CA 1
ATOM 1491 C C . GLU A 1 205 ? 58.080 22.772 -56.210 1.00 48.22 205 GLU A C 1
ATOM 1493 O O . GLU A 1 205 ? 57.028 22.234 -55.862 1.00 48.22 205 GLU A O 1
ATOM 1498 N N . GLY A 1 206 ? 58.423 22.895 -57.494 1.00 55.56 206 GLY A N 1
ATOM 1499 C CA . GLY A 1 206 ? 57.781 22.190 -58.594 1.00 55.56 206 GLY A CA 1
ATOM 1500 C C . GLY A 1 206 ? 58.032 20.689 -58.480 1.00 55.56 206 GLY A C 1
ATOM 1501 O O . GLY A 1 206 ? 58.833 20.128 -59.224 1.00 55.56 206 GLY A O 1
ATOM 1502 N N . ALA A 1 207 ? 57.340 20.035 -57.550 1.00 55.75 207 ALA A N 1
ATOM 1503 C CA . ALA A 1 207 ? 57.313 18.591 -57.432 1.00 55.75 207 ALA A CA 1
ATOM 1504 C C . ALA A 1 207 ? 56.484 18.027 -58.589 1.00 55.75 207 ALA A C 1
ATOM 1506 O O . ALA A 1 207 ? 55.251 18.009 -58.592 1.00 55.75 207 ALA A O 1
ATOM 1507 N N . SER A 1 208 ? 57.220 17.627 -59.619 1.00 50.56 208 SER A N 1
ATOM 1508 C CA . SER A 1 208 ? 56.837 16.705 -60.676 1.00 50.56 208 SER A CA 1
ATOM 1509 C C . SER A 1 208 ? 55.705 15.774 -60.242 1.00 50.56 208 SER A C 1
ATOM 1511 O O . SER A 1 208 ? 55.836 15.046 -59.259 1.00 50.56 208 SER A O 1
ATOM 1513 N N . LYS A 1 209 ? 54.613 15.769 -61.017 1.00 56.69 209 LYS A N 1
ATOM 1514 C CA . LYS A 1 209 ? 53.575 14.730 -61.027 1.00 56.69 209 LYS A CA 1
ATOM 1515 C C . LYS A 1 209 ? 54.221 13.375 -61.357 1.00 56.69 209 LYS A C 1
ATOM 1517 O O . LYS A 1 209 ? 54.085 12.873 -62.469 1.00 56.69 209 LYS A O 1
ATOM 1522 N N . ALA A 1 210 ? 54.962 12.795 -60.421 1.00 59.16 210 ALA A N 1
ATOM 1523 C CA . ALA A 1 210 ? 55.267 11.380 -60.440 1.00 59.16 210 ALA A CA 1
ATOM 1524 C C . ALA A 1 210 ? 53.919 10.696 -60.224 1.00 59.16 210 ALA A C 1
ATOM 1526 O O . ALA A 1 210 ? 53.330 10.803 -59.149 1.00 59.16 210 ALA A O 1
ATOM 1527 N N . GLY A 1 211 ? 53.366 10.133 -61.301 1.00 67.88 211 GLY A N 1
ATOM 1528 C CA . GLY A 1 211 ? 52.095 9.427 -61.261 1.00 67.88 211 GLY A CA 1
ATOM 1529 C C . GLY A 1 211 ? 52.155 8.392 -60.151 1.00 67.88 211 GLY A C 1
ATOM 1530 O O . GLY A 1 211 ? 52.942 7.450 -60.239 1.00 67.88 211 GLY A O 1
ATOM 1531 N N . LEU A 1 212 ? 51.361 8.616 -59.101 1.00 72.31 212 LEU A N 1
ATOM 1532 C CA . LEU A 1 212 ? 51.116 7.628 -58.061 1.00 72.31 212 LEU A CA 1
ATOM 1533 C C . LEU A 1 212 ? 50.792 6.319 -58.777 1.00 72.31 212 LEU A C 1
ATOM 1535 O O . LEU A 1 212 ? 49.987 6.318 -59.718 1.00 72.31 212 LEU A O 1
ATOM 1539 N N . SER A 1 213 ? 51.478 5.237 -58.415 1.00 84.31 213 SER A N 1
ATOM 1540 C CA . SER A 1 213 ? 51.291 3.994 -59.144 1.00 84.31 213 SER A CA 1
ATOM 1541 C C . SER A 1 213 ? 49.833 3.565 -58.992 1.00 84.31 213 SER A C 1
ATOM 1543 O O . SER A 1 213 ? 49.195 3.815 -57.968 1.00 84.31 213 SER A O 1
ATOM 1545 N N . LYS A 1 214 ? 49.281 2.915 -60.015 1.00 93.50 214 LYS A N 1
ATOM 1546 C CA . LYS A 1 214 ? 47.907 2.401 -59.979 1.00 93.50 214 LYS A CA 1
ATOM 1547 C C . LYS A 1 214 ? 47.626 1.578 -58.706 1.00 93.50 214 LYS A C 1
ATOM 1549 O O . LYS A 1 214 ? 46.521 1.633 -58.182 1.00 93.50 214 LYS A O 1
ATOM 1554 N N 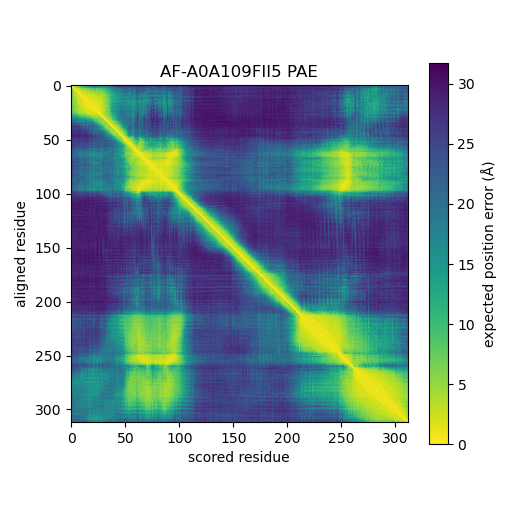. ALA A 1 215 ? 48.642 0.885 -58.189 1.00 93.81 215 ALA A N 1
ATOM 1555 C CA . ALA A 1 215 ? 48.561 0.119 -56.950 1.00 93.81 215 ALA A CA 1
ATOM 1556 C C . ALA A 1 215 ? 48.345 1.003 -55.706 1.00 93.81 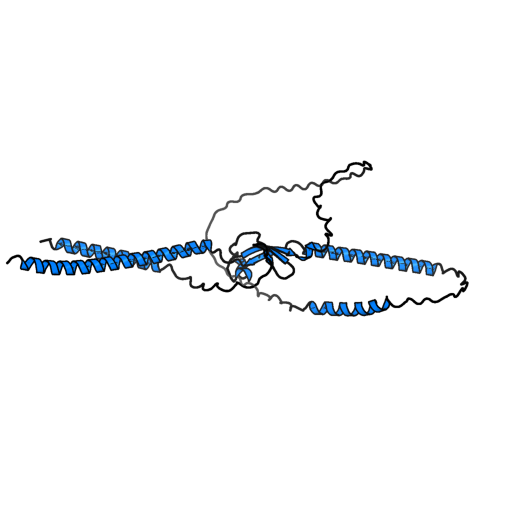215 ALA A C 1
ATOM 1558 O O . ALA A 1 215 ? 47.565 0.644 -54.828 1.00 93.81 215 ALA A O 1
ATOM 1559 N N . ASP A 1 216 ? 48.975 2.178 -55.641 1.00 93.25 216 ASP A N 1
ATOM 1560 C CA . ASP A 1 216 ? 48.794 3.117 -54.526 1.00 93.25 216 ASP A CA 1
ATOM 1561 C C . ASP A 1 216 ? 47.390 3.728 -54.534 1.00 93.25 216 ASP A C 1
ATOM 1563 O O . ASP A 1 216 ? 46.797 3.965 -53.479 1.00 93.25 216 ASP A O 1
ATOM 1567 N N . GLN A 1 217 ? 46.845 3.958 -55.730 1.00 95.31 217 GLN A N 1
ATOM 1568 C CA . GLN A 1 217 ? 45.484 4.455 -55.893 1.00 95.31 217 GLN A CA 1
ATOM 1569 C C . GLN A 1 217 ? 44.447 3.406 -55.464 1.00 95.31 217 GLN A C 1
ATOM 1571 O O . GLN A 1 217 ? 43.550 3.727 -54.687 1.00 95.31 217 GLN A O 1
ATOM 1576 N N . GLU A 1 218 ? 44.620 2.142 -55.868 1.00 95.38 218 GLU A N 1
ATOM 1577 C CA . GLU A 1 218 ? 43.770 1.028 -55.418 1.00 95.38 218 GLU A CA 1
ATOM 1578 C C . GLU A 1 218 ? 43.826 0.844 -53.889 1.00 95.38 218 GLU A C 1
ATOM 1580 O O . GLU A 1 218 ? 42.787 0.660 -53.249 1.00 95.38 218 GLU A O 1
ATOM 1585 N N . LEU A 1 219 ? 45.009 0.984 -53.277 1.00 96.94 219 LEU A N 1
ATOM 1586 C CA . LEU A 1 219 ? 45.169 0.893 -51.823 1.00 96.94 219 LEU A CA 1
ATOM 1587 C C . LEU A 1 219 ? 44.456 2.036 -51.080 1.00 96.94 219 LEU A C 1
ATOM 1589 O O . LEU A 1 219 ? 43.848 1.817 -50.028 1.00 96.94 219 LEU A O 1
ATOM 1593 N N . GLN A 1 220 ? 44.509 3.265 -51.607 1.00 95.88 220 GLN A N 1
ATOM 1594 C CA . GLN A 1 220 ? 43.784 4.395 -51.018 1.00 95.88 220 GLN A CA 1
ATOM 1595 C C . GLN A 1 220 ? 42.268 4.208 -51.104 1.00 95.88 220 GLN A C 1
ATOM 1597 O O . GLN A 1 220 ? 41.570 4.484 -50.122 1.00 95.88 220 GLN A O 1
ATOM 1602 N N . ASP A 1 221 ? 41.766 3.709 -52.232 1.00 96.06 221 ASP A N 1
ATOM 1603 C CA . ASP A 1 221 ? 40.343 3.429 -52.421 1.00 96.06 221 ASP A CA 1
ATOM 1604 C C . ASP A 1 221 ? 39.858 2.330 -51.462 1.00 96.06 221 ASP A C 1
ATOM 1606 O O . ASP A 1 221 ? 38.805 2.475 -50.828 1.00 96.06 221 ASP A O 1
ATOM 1610 N N . GLU A 1 222 ? 40.653 1.275 -51.257 1.00 97.44 222 GLU A N 1
ATOM 1611 C CA . GLU A 1 222 ? 40.350 0.221 -50.285 1.00 97.44 222 GLU A CA 1
ATOM 1612 C C . GLU A 1 222 ? 40.313 0.764 -48.846 1.00 97.44 222 GLU A C 1
ATOM 1614 O O . GLU A 1 222 ? 39.358 0.509 -48.101 1.00 97.44 222 GLU A O 1
ATOM 1619 N N . LEU A 1 223 ? 41.284 1.601 -48.467 1.00 97.62 223 LEU A N 1
ATOM 1620 C CA . LEU A 1 223 ? 41.335 2.220 -47.140 1.00 97.62 223 LEU A CA 1
ATOM 1621 C C . LEU A 1 223 ? 40.134 3.154 -46.895 1.00 97.62 223 LEU A C 1
ATOM 1623 O O . LEU A 1 223 ? 39.569 3.199 -45.794 1.00 97.62 223 LEU A O 1
ATOM 1627 N N . GLN A 1 224 ? 39.713 3.907 -47.917 1.00 96.69 224 GLN A N 1
ATOM 1628 C CA . GLN A 1 224 ? 38.514 4.745 -47.849 1.00 96.69 224 GLN A CA 1
ATOM 1629 C C . GLN A 1 224 ? 37.242 3.898 -47.724 1.00 96.69 224 GLN A C 1
ATOM 1631 O O . GLN A 1 224 ? 36.378 4.210 -46.892 1.00 96.69 224 GLN A O 1
ATOM 1636 N N . ALA A 1 225 ? 37.138 2.803 -48.481 1.00 97.62 225 ALA A N 1
ATOM 1637 C CA . ALA A 1 225 ? 36.024 1.867 -48.393 1.00 97.62 225 ALA A CA 1
ATOM 1638 C C . ALA A 1 225 ? 35.937 1.213 -47.002 1.00 97.62 225 ALA A C 1
ATOM 1640 O O . ALA A 1 225 ? 34.844 1.128 -46.426 1.00 97.62 225 ALA A O 1
ATOM 1641 N N . GLU A 1 226 ? 37.064 0.819 -46.399 1.00 97.75 226 GLU A N 1
ATOM 1642 C CA . GLU A 1 226 ? 37.088 0.263 -45.042 1.00 97.75 226 GLU A CA 1
ATOM 1643 C C . GLU A 1 226 ? 36.630 1.296 -43.998 1.00 97.75 226 GLU A C 1
ATOM 1645 O O . GLU A 1 226 ? 35.779 0.999 -43.149 1.00 97.75 226 GLU A O 1
ATOM 1650 N N . ARG A 1 227 ? 37.102 2.550 -44.093 1.00 97.12 227 ARG A N 1
ATOM 1651 C CA . ARG A 1 227 ? 36.636 3.646 -43.220 1.00 97.12 227 ARG A CA 1
ATOM 1652 C C . ARG A 1 227 ? 35.126 3.858 -43.333 1.00 97.12 227 ARG A C 1
ATOM 1654 O O . ARG A 1 227 ? 34.454 4.047 -42.314 1.00 97.12 227 ARG A O 1
ATOM 1661 N N . GLN A 1 228 ? 34.565 3.796 -44.542 1.00 97.25 228 GLN A N 1
ATOM 1662 C CA . GLN A 1 228 ? 33.117 3.886 -44.741 1.00 97.25 228 GLN A CA 1
ATOM 1663 C C . GLN A 1 228 ? 32.371 2.697 -44.116 1.00 97.25 228 GLN A C 1
ATOM 1665 O O . GLN A 1 228 ? 31.351 2.908 -43.449 1.00 97.25 228 GLN A O 1
ATOM 1670 N N . ARG A 1 229 ? 32.881 1.463 -44.259 1.00 97.69 229 ARG A N 1
ATOM 1671 C CA . ARG A 1 229 ? 32.306 0.265 -43.614 1.00 97.69 229 ARG A CA 1
ATOM 1672 C C . ARG A 1 229 ? 32.284 0.406 -42.090 1.00 97.69 229 ARG A C 1
ATOM 1674 O O . ARG A 1 229 ? 31.231 0.194 -41.486 1.00 97.69 229 ARG A O 1
ATOM 1681 N N . ARG A 1 230 ? 33.382 0.861 -41.472 1.00 97.62 230 ARG A N 1
ATOM 1682 C CA . ARG A 1 230 ? 33.454 1.108 -40.018 1.00 97.62 230 ARG A CA 1
ATOM 1683 C C . ARG A 1 230 ? 32.449 2.166 -39.559 1.00 97.62 230 ARG A C 1
ATOM 1685 O O . ARG A 1 230 ? 31.742 1.945 -38.577 1.00 97.62 230 ARG A O 1
ATOM 1692 N N . ARG A 1 231 ? 32.297 3.273 -40.299 1.00 96.75 231 ARG A N 1
ATOM 1693 C CA . ARG A 1 231 ? 31.282 4.306 -40.002 1.00 96.75 231 ARG A CA 1
ATOM 1694 C C . ARG A 1 231 ? 29.855 3.757 -40.078 1.00 96.75 231 ARG A C 1
ATOM 1696 O O . ARG A 1 231 ? 29.036 4.072 -39.215 1.00 96.75 231 ARG A O 1
ATOM 1703 N N . ARG A 1 232 ? 29.543 2.922 -41.080 1.00 97.19 232 ARG A N 1
ATOM 1704 C CA . ARG A 1 232 ? 28.228 2.263 -41.197 1.00 97.19 232 ARG A CA 1
ATOM 1705 C C . ARG A 1 232 ? 27.969 1.317 -40.022 1.00 97.19 232 ARG A C 1
ATOM 1707 O O . ARG A 1 232 ? 26.899 1.391 -39.422 1.00 97.19 232 ARG A O 1
ATOM 1714 N N . GLN A 1 233 ? 28.953 0.502 -39.640 1.00 97.38 233 GLN A N 1
ATOM 1715 C CA . GLN A 1 233 ? 28.846 -0.398 -38.486 1.00 97.38 233 GLN A CA 1
ATOM 1716 C C . GLN A 1 233 ? 28.669 0.360 -37.163 1.00 97.38 233 GLN A C 1
ATOM 1718 O O . GLN A 1 233 ? 27.814 -0.008 -36.361 1.00 97.38 233 GLN A O 1
ATOM 1723 N N . GLN A 1 234 ? 29.415 1.446 -36.940 1.00 96.94 234 GLN A N 1
ATOM 1724 C CA . GLN A 1 234 ? 29.262 2.282 -35.745 1.00 96.94 234 GLN A CA 1
ATOM 1725 C C . GLN A 1 234 ? 27.870 2.918 -35.664 1.00 96.94 234 GLN A C 1
ATOM 1727 O O . GLN A 1 234 ? 27.239 2.870 -34.611 1.00 96.94 234 GLN A O 1
ATOM 1732 N N . ARG A 1 235 ? 27.342 3.445 -36.779 1.00 96.44 235 ARG A N 1
ATOM 1733 C CA . ARG A 1 235 ? 25.969 3.979 -36.836 1.00 96.44 235 ARG A CA 1
ATOM 1734 C C . ARG A 1 235 ? 24.919 2.902 -36.560 1.00 96.44 235 ARG A C 1
ATOM 1736 O O . ARG A 1 235 ? 23.957 3.174 -35.849 1.00 96.44 235 ARG A O 1
ATOM 1743 N N . ALA A 1 236 ? 25.106 1.691 -37.083 1.00 95.62 236 ALA A N 1
ATOM 1744 C CA . ALA A 1 236 ? 24.212 0.568 -36.813 1.00 95.62 236 ALA A CA 1
ATOM 1745 C C . ALA A 1 236 ? 24.226 0.174 -35.325 1.00 95.62 236 ALA A C 1
ATOM 1747 O O . ALA A 1 236 ? 23.165 0.037 -34.719 1.00 95.62 236 ALA A O 1
ATOM 1748 N N . ARG A 1 237 ? 25.412 0.087 -34.705 1.00 96.56 237 ARG A N 1
ATOM 1749 C CA . ARG A 1 237 ? 25.553 -0.174 -33.261 1.00 96.56 237 ARG A CA 1
ATOM 1750 C C . ARG A 1 237 ? 24.913 0.926 -32.412 1.00 96.56 237 ARG A C 1
ATOM 1752 O O . ARG A 1 237 ? 24.166 0.616 -31.491 1.00 96.56 237 ARG A O 1
ATOM 1759 N N . ALA A 1 238 ? 25.141 2.195 -32.753 1.00 93.50 238 ALA A N 1
ATOM 1760 C CA . ALA A 1 238 ? 24.543 3.330 -32.050 1.00 93.50 238 ALA A CA 1
ATOM 1761 C C . ALA A 1 238 ? 23.006 3.314 -32.123 1.00 93.50 238 ALA A C 1
ATOM 1763 O O . ALA A 1 238 ? 22.340 3.554 -31.117 1.00 93.50 238 ALA A O 1
ATOM 1764 N N . ARG A 1 239 ? 22.433 2.965 -33.286 1.00 94.69 239 ARG A N 1
ATOM 1765 C CA . ARG A 1 239 ? 20.980 2.782 -33.445 1.00 94.69 239 ARG A CA 1
ATOM 1766 C C . ARG A 1 239 ? 20.448 1.633 -32.585 1.00 94.69 239 ARG A C 1
ATOM 1768 O O . ARG A 1 239 ? 19.452 1.824 -31.897 1.00 94.69 239 ARG A O 1
ATOM 1775 N N . GLY A 1 240 ? 21.136 0.488 -32.563 1.00 94.38 240 GLY A N 1
ATOM 1776 C CA . GLY A 1 240 ? 20.742 -0.656 -31.732 1.00 94.38 240 GLY A CA 1
ATOM 1777 C C . GLY A 1 240 ? 20.745 -0.334 -30.233 1.00 94.38 240 GLY A C 1
ATOM 1778 O O . GLY A 1 240 ? 19.797 -0.668 -29.521 1.00 94.38 240 GLY A O 1
ATOM 1779 N N . LEU A 1 241 ? 21.762 0.392 -29.756 1.00 92.75 241 LEU A N 1
ATOM 1780 C CA . LEU A 1 241 ? 21.818 0.850 -28.365 1.00 92.75 241 LEU A CA 1
ATOM 1781 C C . LEU A 1 241 ? 20.683 1.832 -28.044 1.00 92.75 241 LEU A C 1
ATOM 1783 O O . LEU A 1 241 ? 20.001 1.660 -27.032 1.00 92.75 241 LEU A O 1
ATOM 1787 N N . ALA A 1 242 ? 20.418 2.805 -28.921 1.00 85.25 242 ALA A N 1
ATOM 1788 C CA . ALA A 1 242 ? 19.326 3.760 -28.735 1.00 85.25 242 ALA A CA 1
ATOM 1789 C C . ALA A 1 242 ? 17.946 3.079 -28.674 1.00 85.25 242 ALA A C 1
ATOM 1791 O O . ALA A 1 242 ? 17.119 3.438 -27.834 1.00 85.25 242 ALA A O 1
ATOM 1792 N N . GLU A 1 243 ? 17.699 2.067 -29.509 1.00 90.19 243 GLU A N 1
ATOM 1793 C CA . GLU A 1 243 ? 16.437 1.322 -29.486 1.00 90.19 243 GLU A CA 1
ATOM 1794 C C . GLU A 1 243 ? 16.287 0.476 -28.214 1.00 90.19 243 GLU A C 1
ATOM 1796 O O . GLU A 1 243 ? 15.227 0.487 -27.585 1.00 90.19 243 GLU A O 1
ATOM 1801 N N . SER A 1 244 ? 17.356 -0.198 -27.778 1.00 86.88 244 SER A N 1
ATOM 1802 C CA . SER A 1 244 ? 17.340 -0.965 -26.526 1.00 86.88 244 SER A CA 1
ATOM 1803 C C . SER A 1 244 ? 17.062 -0.079 -25.303 1.00 86.88 244 SER A C 1
ATOM 1805 O O . SER A 1 244 ? 16.319 -0.479 -24.405 1.00 86.88 244 SER A O 1
ATOM 1807 N N . SER A 1 245 ? 17.586 1.152 -25.303 1.00 85.25 245 SER A N 1
ATOM 1808 C CA . SER A 1 245 ? 17.316 2.150 -24.268 1.00 85.25 245 SER A CA 1
ATOM 1809 C C . SER A 1 245 ? 15.855 2.604 -24.297 1.00 85.25 245 SER A C 1
ATOM 1811 O O . SER A 1 245 ? 15.203 2.597 -23.256 1.00 85.25 245 SER A O 1
ATOM 1813 N N . ARG A 1 246 ? 15.281 2.883 -25.479 1.00 81.12 246 ARG A N 1
ATOM 1814 C CA . ARG A 1 246 ? 13.849 3.222 -25.603 1.00 81.12 246 ARG A CA 1
ATOM 1815 C C . ARG A 1 246 ? 12.932 2.112 -25.100 1.00 81.12 246 ARG A C 1
ATOM 1817 O O . ARG A 1 246 ? 11.979 2.406 -24.387 1.00 81.12 246 ARG A O 1
ATOM 1824 N N . ARG A 1 247 ? 13.229 0.842 -25.403 1.00 79.94 247 ARG A N 1
ATOM 1825 C CA . ARG A 1 247 ? 12.431 -0.294 -24.899 1.00 79.94 247 ARG A CA 1
ATOM 1826 C C . ARG A 1 247 ? 12.468 -0.413 -23.373 1.00 79.94 247 ARG A C 1
ATOM 1828 O O . ARG A 1 247 ? 11.491 -0.857 -22.783 1.00 79.94 247 ARG A O 1
ATOM 1835 N N . ARG A 1 248 ? 13.565 0.003 -22.730 1.00 79.00 248 ARG A N 1
ATOM 1836 C CA . ARG A 1 248 ? 13.696 0.020 -21.262 1.00 79.00 248 ARG A CA 1
ATOM 1837 C C . ARG A 1 248 ? 13.043 1.232 -20.593 1.00 79.00 248 ARG A C 1
ATOM 1839 O O . ARG A 1 248 ? 12.818 1.185 -19.393 1.00 79.00 248 ARG A O 1
ATOM 1846 N N . GLN A 1 249 ? 12.727 2.289 -21.341 1.00 84.12 249 GLN A N 1
ATOM 1847 C CA . GLN A 1 249 ? 12.130 3.527 -20.817 1.00 84.12 249 GLN A CA 1
ATOM 1848 C C . GLN A 1 249 ? 10.593 3.500 -20.756 1.00 84.12 249 GLN A C 1
ATOM 1850 O O . GLN A 1 249 ? 9.968 4.529 -20.497 1.00 84.12 249 GLN A O 1
ATOM 1855 N N . GLY A 1 250 ? 9.970 2.344 -21.000 1.00 86.94 250 GLY A N 1
ATOM 1856 C CA . GLY A 1 250 ? 8.526 2.191 -20.851 1.00 86.94 250 GLY A CA 1
ATOM 1857 C C . GLY A 1 250 ? 8.055 2.389 -19.401 1.00 86.94 250 GLY A C 1
ATOM 1858 O O . GLY A 1 250 ? 8.851 2.264 -18.468 1.00 86.94 250 GLY A O 1
ATOM 1859 N N . PRO A 1 251 ? 6.759 2.685 -19.196 1.00 90.44 251 PRO A N 1
ATOM 1860 C CA . PRO A 1 251 ? 6.164 2.704 -17.866 1.00 90.44 251 PRO A CA 1
ATOM 1861 C C . PRO A 1 251 ? 6.342 1.339 -17.193 1.00 90.44 251 PRO A C 1
ATOM 1863 O O . PRO A 1 251 ? 5.963 0.306 -17.743 1.00 90.44 251 PRO A O 1
ATOM 1866 N N . ILE A 1 252 ? 6.925 1.335 -15.996 1.00 91.81 252 ILE A N 1
ATOM 1867 C CA . ILE A 1 252 ? 7.156 0.115 -15.222 1.00 91.81 252 ILE A CA 1
ATOM 1868 C C . ILE A 1 252 ? 6.000 -0.044 -14.237 1.00 91.81 252 ILE A C 1
ATOM 1870 O O . ILE A 1 252 ? 5.777 0.827 -13.393 1.00 91.81 252 ILE A O 1
ATOM 1874 N N . SER A 1 253 ? 5.280 -1.164 -14.333 1.00 93.06 253 SER A N 1
ATOM 1875 C CA . SER A 1 253 ? 4.293 -1.554 -13.325 1.00 93.06 253 SER A CA 1
ATOM 1876 C C . SER A 1 253 ? 5.019 -2.096 -12.095 1.00 93.06 253 SER A C 1
ATOM 1878 O O . SER A 1 253 ? 5.791 -3.052 -12.178 1.00 93.06 253 SER A O 1
ATOM 1880 N N . THR A 1 254 ? 4.796 -1.462 -10.950 1.00 93.50 254 THR A N 1
ATOM 1881 C CA . THR A 1 254 ? 5.368 -1.856 -9.662 1.00 93.50 254 THR A CA 1
ATOM 1882 C C . THR A 1 254 ? 4.306 -1.810 -8.565 1.00 93.50 254 THR A C 1
ATOM 1884 O O . THR A 1 254 ? 3.133 -1.530 -8.812 1.00 93.50 254 THR A O 1
ATOM 1887 N N . TRP A 1 255 ? 4.701 -2.128 -7.337 1.00 93.38 255 TRP A N 1
ATOM 1888 C CA . TRP A 1 255 ? 3.818 -2.194 -6.180 1.00 93.38 255 TRP A CA 1
ATOM 1889 C C . TRP A 1 255 ? 4.402 -1.381 -5.038 1.00 93.38 255 TRP A C 1
ATOM 1891 O O . TRP A 1 255 ? 5.586 -1.512 -4.733 1.00 93.38 255 TRP A O 1
ATOM 1901 N N . GLU A 1 256 ? 3.561 -0.612 -4.353 1.00 92.44 256 GLU A N 1
ATOM 1902 C CA . GLU A 1 256 ? 3.932 -0.036 -3.061 1.00 92.44 256 GLU A CA 1
ATOM 1903 C C . GLU A 1 256 ? 3.105 -0.599 -1.919 1.00 92.44 256 GLU A C 1
ATOM 1905 O O . GLU A 1 256 ? 1.962 -1.050 -2.072 1.00 92.44 256 GLU A O 1
ATOM 1910 N N . ALA A 1 257 ? 3.730 -0.549 -0.748 1.00 91.38 257 ALA A N 1
ATOM 1911 C CA . ALA A 1 257 ? 3.122 -0.927 0.500 1.00 91.38 257 ALA A CA 1
ATOM 1912 C C . ALA A 1 257 ? 2.137 0.184 0.855 1.00 91.38 257 ALA A C 1
ATOM 1914 O O . ALA A 1 257 ? 2.519 1.342 1.020 1.00 91.38 257 ALA A O 1
ATOM 1915 N N . CYS A 1 258 ? 0.857 -0.153 0.922 1.00 88.62 258 CYS A N 1
ATOM 1916 C CA . CYS A 1 258 ? -0.160 0.823 1.258 1.00 88.62 258 CYS A CA 1
ATOM 1917 C C . CYS A 1 258 ? -0.567 0.620 2.720 1.00 88.62 258 CYS A C 1
ATOM 1919 O O . CYS A 1 258 ? -0.742 -0.531 3.143 1.00 88.62 258 CYS A O 1
ATOM 1921 N N . PRO A 1 259 ? -0.712 1.706 3.506 1.00 81.75 259 PRO A N 1
ATOM 1922 C CA . PRO A 1 259 ? -1.277 1.596 4.837 1.00 81.75 259 PRO A CA 1
ATOM 1923 C C . PRO A 1 259 ? -2.627 0.888 4.746 1.00 81.75 259 PRO A C 1
ATOM 1925 O O . PRO A 1 259 ? -3.410 1.094 3.814 1.00 81.75 259 PRO A O 1
ATOM 1928 N N . LYS A 1 260 ? -2.867 0.005 5.713 1.00 71.88 260 LYS A N 1
ATOM 1929 C CA . LYS A 1 260 ? -4.104 -0.764 5.822 1.00 71.88 260 LYS A CA 1
ATOM 1930 C C . LYS A 1 260 ? -5.289 0.198 5.740 1.00 71.88 260 LYS A C 1
ATOM 1932 O O . LYS A 1 260 ? -5.251 1.269 6.347 1.00 71.88 260 LYS A O 1
ATOM 1937 N N . VAL A 1 261 ? -6.292 -0.143 4.929 1.00 67.75 261 VAL A N 1
ATOM 1938 C CA . VAL A 1 261 ? -7.467 0.709 4.704 1.00 67.75 261 VAL A CA 1
ATOM 1939 C C . VAL A 1 261 ? -8.185 0.892 6.039 1.00 67.75 261 VAL A C 1
ATOM 1941 O O . VAL A 1 261 ? -8.984 0.052 6.448 1.00 67.75 261 VAL A O 1
ATOM 1944 N N . LEU A 1 262 ? -7.885 2.008 6.707 1.00 75.69 262 LEU A N 1
ATOM 1945 C CA . LEU A 1 262 ? -8.400 2.354 8.031 1.00 75.69 262 LEU A CA 1
ATOM 1946 C C . LEU A 1 262 ? -9.923 2.275 8.074 1.00 75.69 262 LEU A C 1
ATOM 1948 O O . LEU A 1 262 ? -10.489 1.913 9.094 1.00 75.69 262 LEU A O 1
ATOM 1952 N N . HIS A 1 263 ? -10.602 2.580 6.967 1.00 72.94 263 HIS A N 1
ATOM 1953 C CA . HIS A 1 263 ? -12.056 2.686 6.952 1.00 72.94 263 HIS A CA 1
ATOM 1954 C C . HIS A 1 263 ? -12.769 1.375 7.308 1.00 72.94 263 HIS A C 1
ATOM 1956 O O . HIS A 1 263 ? -13.783 1.404 7.999 1.00 72.94 263 HIS A O 1
ATOM 1962 N N . ARG A 1 264 ? -12.220 0.225 6.894 1.00 72.94 264 ARG A N 1
ATOM 1963 C CA . ARG A 1 264 ? -12.825 -1.074 7.212 1.00 72.94 264 ARG A CA 1
ATOM 1964 C C . ARG A 1 264 ? -12.501 -1.520 8.634 1.00 72.94 264 ARG A C 1
ATOM 1966 O O . ARG A 1 264 ? -13.387 -1.985 9.335 1.00 72.94 264 ARG A O 1
ATOM 1973 N N . GLU A 1 265 ? -11.276 -1.273 9.091 1.00 80.94 265 GLU A N 1
ATOM 1974 C CA . GLU A 1 265 ? -10.884 -1.554 10.478 1.00 80.94 265 GLU A CA 1
ATOM 1975 C C . GLU A 1 265 ? -11.583 -0.640 11.485 1.00 80.94 265 GLU A C 1
ATOM 1977 O O . GLU A 1 265 ? -11.839 -1.050 12.612 1.00 80.94 265 GLU A O 1
ATOM 1982 N N . HIS A 1 266 ? -11.929 0.588 11.090 1.00 87.38 266 HIS A N 1
ATOM 1983 C CA . HIS A 1 266 ? -12.702 1.492 11.932 1.00 87.38 266 HIS A CA 1
ATOM 1984 C C . HIS A 1 266 ? -14.056 0.888 12.291 1.00 87.38 266 HIS A C 1
ATOM 1986 O O . HIS A 1 266 ? -14.457 1.002 13.443 1.00 87.38 266 HIS A O 1
ATOM 1992 N N . HIS A 1 267 ? -14.738 0.233 11.348 1.00 85.88 267 HIS A N 1
ATOM 1993 C CA . HIS A 1 267 ? -16.026 -0.395 11.628 1.00 85.88 267 HIS A CA 1
ATOM 1994 C C . HIS A 1 267 ? -15.884 -1.518 12.664 1.00 85.88 267 HIS A C 1
ATOM 1996 O O . HIS A 1 267 ? -16.580 -1.497 13.678 1.00 85.88 267 HIS A O 1
ATOM 2002 N N . ASP A 1 268 ? -14.913 -2.415 12.471 1.00 86.69 268 ASP A N 1
ATOM 2003 C CA . ASP A 1 268 ? -14.633 -3.514 13.405 1.00 86.69 268 ASP A CA 1
ATOM 2004 C C . ASP A 1 268 ? -14.219 -2.985 14.794 1.00 86.69 268 ASP A C 1
ATOM 2006 O O . ASP A 1 268 ? -14.659 -3.476 15.836 1.00 86.69 268 ASP A O 1
ATOM 2010 N N . TYR A 1 269 ? -13.413 -1.921 14.829 1.00 90.00 269 TYR A N 1
ATOM 2011 C CA . TYR A 1 269 ? -13.005 -1.259 16.067 1.00 90.00 269 TYR A CA 1
ATOM 2012 C C . TYR A 1 269 ? -14.184 -0.598 16.796 1.00 90.00 269 TYR A C 1
ATOM 2014 O O . TYR A 1 269 ? -14.299 -0.709 18.019 1.00 90.00 269 TYR A O 1
ATOM 2022 N N . PHE A 1 270 ? -15.073 0.088 16.071 1.00 93.19 270 PHE A N 1
ATOM 2023 C CA . PHE A 1 270 ? -16.251 0.720 16.664 1.00 93.19 270 PHE A CA 1
ATOM 2024 C C . PHE A 1 270 ? -17.254 -0.308 17.176 1.00 93.19 270 PHE A C 1
ATOM 2026 O O . PHE A 1 270 ? -17.816 -0.100 18.249 1.00 93.19 270 PHE A O 1
ATOM 2033 N N . GLU A 1 271 ? -17.441 -1.423 16.474 1.00 92.94 271 GLU A N 1
ATOM 2034 C CA . GLU A 1 271 ? -18.272 -2.531 16.944 1.00 92.94 271 GLU A CA 1
ATOM 2035 C C . GLU A 1 271 ? -17.754 -3.076 18.281 1.00 92.94 271 GLU A C 1
ATOM 2037 O O . GLU A 1 271 ? -18.511 -3.195 19.249 1.00 92.94 271 GLU A O 1
ATOM 2042 N N . PHE A 1 272 ? -16.441 -3.294 18.381 1.00 92.31 272 PHE A N 1
ATOM 2043 C CA . PHE A 1 272 ? -15.809 -3.716 19.626 1.00 92.31 272 PHE A CA 1
ATOM 2044 C C . PHE A 1 272 ? -15.999 -2.698 20.764 1.00 92.31 272 PHE A C 1
ATOM 2046 O O . PHE A 1 272 ? -16.363 -3.069 21.885 1.00 92.31 272 PHE A O 1
ATOM 2053 N N . ILE A 1 273 ? -15.794 -1.404 20.496 1.00 95.44 273 ILE A N 1
ATOM 2054 C CA . ILE A 1 273 ? -15.995 -0.352 21.503 1.00 95.44 273 ILE A CA 1
ATOM 2055 C C . ILE A 1 273 ? -17.453 -0.260 21.945 1.00 95.44 273 ILE A C 1
ATOM 2057 O O . ILE A 1 273 ? -17.710 -0.176 23.147 1.00 95.44 273 ILE A O 1
ATOM 2061 N N . LEU A 1 274 ? -18.405 -0.285 21.011 1.00 94.38 274 LEU A N 1
ATOM 2062 C CA . LEU A 1 274 ? -19.831 -0.212 21.324 1.00 94.38 274 LEU A CA 1
ATOM 2063 C C . LEU A 1 274 ? -20.280 -1.418 22.149 1.00 94.38 274 LEU A C 1
ATOM 2065 O O . LEU A 1 274 ? -21.043 -1.251 23.100 1.00 94.38 274 LEU A O 1
ATOM 2069 N N . CYS A 1 275 ? -19.753 -2.607 21.854 1.00 94.81 275 CYS A N 1
ATOM 2070 C CA . CYS A 1 275 ? -20.015 -3.811 22.634 1.00 94.81 275 CYS A CA 1
ATOM 2071 C C . CYS A 1 275 ? -19.528 -3.662 24.091 1.00 94.81 275 CYS A C 1
ATOM 2073 O O . CYS A 1 275 ? -20.302 -3.844 25.034 1.00 94.81 275 CYS A O 1
ATOM 2075 N N . ASN A 1 276 ? -18.284 -3.212 24.299 1.00 93.88 276 ASN A N 1
ATOM 2076 C CA . ASN A 1 276 ? -17.748 -2.950 25.643 1.00 93.88 276 ASN A CA 1
ATOM 2077 C C . ASN A 1 276 ? -18.505 -1.847 26.389 1.00 93.88 276 ASN A C 1
ATOM 2079 O O . ASN A 1 276 ? -18.783 -1.978 27.584 1.00 93.88 276 ASN A O 1
ATOM 2083 N N . ALA A 1 277 ? -18.852 -0.762 25.695 1.00 93.88 277 ALA A N 1
ATOM 2084 C CA . ALA A 1 277 ? -19.651 0.319 26.259 1.00 93.88 277 ALA A CA 1
ATOM 2085 C C . ALA A 1 277 ? -21.039 -0.185 26.685 1.00 93.88 277 ALA A C 1
ATOM 2087 O O . ALA A 1 277 ? -21.526 0.189 27.753 1.00 93.88 277 ALA A O 1
ATOM 2088 N N . GLY A 1 278 ? -21.638 -1.091 25.906 1.00 94.81 278 GLY A N 1
ATOM 2089 C CA . GLY A 1 278 ? -22.872 -1.789 26.255 1.00 94.81 278 GLY A CA 1
ATOM 2090 C C . GLY A 1 278 ? -22.746 -2.584 27.556 1.00 94.81 278 GLY A C 1
ATOM 2091 O O . GLY A 1 278 ? -23.563 -2.410 28.462 1.00 94.81 278 GLY A O 1
ATOM 2092 N N . PHE A 1 279 ? -21.688 -3.387 27.709 1.00 94.31 279 PHE A N 1
ATOM 2093 C CA . PHE A 1 279 ? -21.438 -4.123 28.955 1.00 94.31 279 PHE A CA 1
ATOM 2094 C C . PHE A 1 279 ? -21.233 -3.195 30.159 1.00 94.31 279 PHE A C 1
ATOM 2096 O O . PHE A 1 279 ? -21.798 -3.438 31.229 1.00 94.31 279 PHE A O 1
ATOM 2103 N N . ALA A 1 280 ? -20.483 -2.103 29.987 1.00 93.06 280 ALA A N 1
ATOM 2104 C CA . ALA A 1 280 ? -20.296 -1.100 31.032 1.00 93.06 280 ALA A CA 1
ATOM 2105 C C . ALA A 1 280 ? -21.626 -0.439 31.438 1.00 93.06 280 ALA A C 1
ATOM 2107 O O . ALA A 1 280 ? -21.906 -0.306 32.630 1.00 93.06 280 ALA A O 1
ATOM 2108 N N . ALA A 1 281 ? -22.480 -0.087 30.472 1.00 94.44 281 ALA A N 1
ATOM 2109 C CA . ALA A 1 281 ? -23.792 0.496 30.738 1.00 94.44 281 ALA A CA 1
ATOM 2110 C C . ALA A 1 281 ? -24.704 -0.464 31.521 1.00 94.44 281 ALA A C 1
ATOM 2112 O O . ALA A 1 281 ? -25.337 -0.055 32.497 1.00 94.44 281 ALA A O 1
ATOM 2113 N N . VAL A 1 282 ? -24.724 -1.752 31.154 1.00 95.75 282 VAL A N 1
ATOM 2114 C CA . VAL A 1 282 ? -25.482 -2.784 31.883 1.00 95.75 282 VAL A CA 1
ATOM 2115 C C . VAL A 1 282 ? -24.961 -2.937 33.314 1.00 95.75 282 VAL A C 1
ATOM 2117 O O . VAL A 1 282 ? -25.754 -2.964 34.256 1.00 95.75 282 VAL A O 1
ATOM 2120 N N . ALA A 1 283 ? -23.641 -2.972 33.509 1.00 95.00 283 ALA A N 1
ATOM 2121 C CA . ALA A 1 283 ? -23.041 -3.055 34.840 1.00 95.00 283 ALA A CA 1
ATOM 2122 C C . ALA A 1 283 ? -23.407 -1.843 35.718 1.00 95.00 283 ALA A C 1
ATOM 2124 O O . ALA A 1 283 ? -23.799 -2.011 36.877 1.00 95.00 283 ALA A O 1
ATOM 2125 N N . ILE A 1 284 ? -23.355 -0.629 35.159 1.00 94.94 284 ILE A N 1
ATOM 2126 C CA . ILE A 1 284 ? -23.767 0.605 35.843 1.00 94.94 284 ILE A CA 1
ATOM 2127 C C . ILE A 1 284 ? -25.253 0.547 36.214 1.00 94.94 284 ILE A C 1
ATOM 2129 O O . ILE A 1 284 ? -25.611 0.849 37.353 1.00 94.94 284 ILE A O 1
ATOM 2133 N N . ALA A 1 285 ? -26.122 0.108 35.300 1.00 93.94 285 ALA A N 1
ATOM 2134 C CA . ALA A 1 285 ? -27.553 -0.015 35.566 1.00 93.94 285 ALA A CA 1
ATOM 2135 C C . ALA A 1 285 ? -27.843 -0.987 36.724 1.00 93.94 285 ALA A C 1
ATOM 2137 O O . ALA A 1 285 ? -28.628 -0.667 37.620 1.00 93.94 285 ALA A O 1
ATOM 2138 N N . VAL A 1 286 ? -27.163 -2.139 36.758 1.00 95.81 286 VAL A N 1
ATOM 2139 C CA . VAL A 1 286 ? -27.272 -3.113 37.858 1.00 95.81 286 VAL A CA 1
ATOM 2140 C C . VAL A 1 286 ? -26.796 -2.511 39.184 1.00 95.81 286 VAL A C 1
ATOM 2142 O O . VAL A 1 286 ? -27.457 -2.691 40.212 1.00 95.81 286 VAL A O 1
ATOM 2145 N N . LEU A 1 287 ? -25.691 -1.759 39.181 1.00 96.12 287 LEU A N 1
ATOM 2146 C CA . LEU A 1 287 ? -25.190 -1.073 40.375 1.00 96.12 287 LEU A CA 1
ATOM 2147 C C . LEU A 1 287 ? -26.188 -0.033 40.898 1.00 96.12 287 LEU A C 1
ATOM 2149 O O . LEU A 1 287 ? -26.499 -0.041 42.090 1.00 96.12 287 LEU A O 1
ATOM 2153 N N . VAL A 1 288 ? -26.745 0.807 40.023 1.00 95.00 288 VAL A N 1
ATOM 2154 C CA . VAL A 1 288 ? -27.749 1.820 40.393 1.00 95.00 288 VAL A CA 1
ATOM 2155 C C . VAL A 1 288 ? -29.020 1.161 40.928 1.00 95.00 288 VAL A C 1
ATOM 2157 O O . VAL A 1 288 ? -29.563 1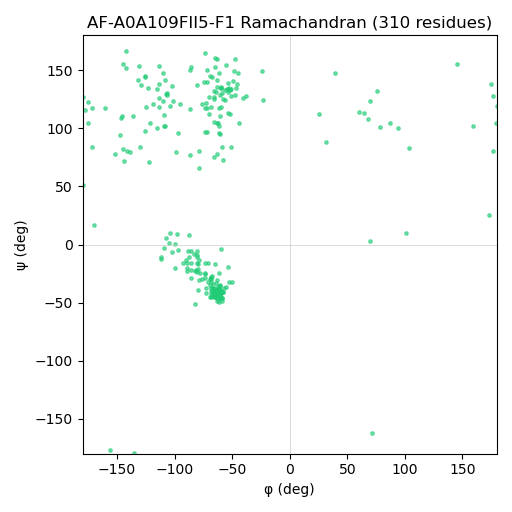.595 41.948 1.00 95.00 288 VAL A O 1
ATOM 2160 N N . PHE A 1 289 ? -29.485 0.082 40.293 1.00 95.88 289 PHE A N 1
ATOM 2161 C CA . PHE A 1 289 ? -30.649 -0.668 40.762 1.00 95.88 289 PHE A CA 1
ATOM 2162 C C . PHE A 1 289 ? -30.421 -1.239 42.168 1.00 95.88 289 PHE A C 1
ATOM 2164 O O . PHE A 1 289 ? -31.270 -1.103 43.056 1.00 95.88 289 PHE A O 1
ATOM 2171 N N . ARG A 1 290 ? -29.239 -1.817 42.411 1.00 96.62 290 ARG A N 1
ATOM 2172 C CA . ARG A 1 290 ? -28.856 -2.335 43.729 1.00 96.62 290 ARG A CA 1
ATOM 2173 C C . ARG A 1 290 ? -28.782 -1.224 44.776 1.00 96.62 290 ARG A C 1
ATOM 2175 O O . ARG A 1 290 ? -29.327 -1.391 45.865 1.00 96.62 290 ARG A O 1
ATOM 2182 N N . GLN A 1 291 ? -28.163 -0.090 44.449 1.00 96.44 291 GLN A N 1
ATOM 2183 C CA . GLN A 1 291 ? -28.072 1.068 45.344 1.00 96.44 291 GLN A CA 1
ATOM 2184 C C . GLN A 1 291 ? -29.459 1.604 45.722 1.00 96.44 291 GLN A C 1
ATOM 2186 O O . GLN A 1 291 ? -29.739 1.799 46.905 1.00 96.44 291 GLN A O 1
ATOM 2191 N N . ARG A 1 292 ? -30.367 1.753 44.747 1.00 96.31 292 ARG A N 1
ATOM 2192 C CA . ARG A 1 292 ? -31.758 2.165 45.005 1.00 96.31 292 ARG A CA 1
ATOM 2193 C C . ARG A 1 292 ? -32.499 1.177 45.896 1.00 96.31 292 ARG A C 1
ATOM 2195 O O . ARG A 1 292 ? -33.208 1.591 46.809 1.00 96.31 292 ARG A O 1
ATOM 2202 N N . THR A 1 293 ? -32.310 -0.119 45.664 1.00 92.81 293 THR A N 1
ATOM 2203 C CA . THR A 1 293 ? -32.948 -1.164 46.474 1.00 92.81 293 THR A CA 1
ATOM 2204 C C . THR A 1 293 ? -32.508 -1.078 47.938 1.00 92.81 293 THR A C 1
ATOM 2206 O O . THR A 1 293 ? -33.346 -1.165 48.834 1.00 92.81 293 THR A O 1
ATOM 2209 N N . LEU A 1 294 ? -31.215 -0.847 48.195 1.00 95.75 294 LEU A N 1
ATOM 2210 C CA . LEU A 1 294 ? -30.695 -0.667 49.555 1.00 95.75 294 LEU A CA 1
ATOM 2211 C C . LEU A 1 294 ? -31.236 0.608 50.220 1.00 95.75 294 LEU A C 1
ATOM 2213 O O . LEU A 1 294 ? -31.636 0.562 51.383 1.00 95.75 294 LEU A O 1
ATOM 2217 N N . ALA A 1 295 ? -31.319 1.720 49.485 1.00 96.12 295 ALA A N 1
ATOM 2218 C CA . ALA A 1 295 ? -31.866 2.973 50.004 1.00 96.12 295 ALA A CA 1
ATOM 2219 C C . ALA A 1 295 ? -33.351 2.841 50.388 1.00 96.12 295 ALA A C 1
ATOM 2221 O O . ALA A 1 295 ? -33.751 3.233 51.484 1.00 96.12 295 ALA A O 1
ATOM 2222 N N . LEU A 1 296 ? -34.169 2.211 49.537 1.00 94.38 296 LEU A N 1
ATOM 2223 C CA . LEU A 1 296 ? -35.593 1.990 49.818 1.00 94.38 296 LEU A CA 1
ATOM 2224 C C . LEU A 1 296 ? -35.821 1.153 51.084 1.00 94.38 296 LEU A C 1
ATOM 2226 O O . LEU A 1 296 ? -36.755 1.422 51.836 1.00 94.38 296 LEU A O 1
ATOM 2230 N N . GLN A 1 297 ? -34.955 0.176 51.368 1.00 94.50 297 GLN A N 1
ATOM 2231 C CA . GLN A 1 297 ? -35.042 -0.604 52.607 1.00 94.50 297 GLN A CA 1
ATOM 2232 C C . GLN A 1 297 ? -34.736 0.233 53.853 1.00 94.50 297 GLN A C 1
ATOM 2234 O O . GLN A 1 297 ? -35.375 0.047 54.891 1.00 94.50 297 GLN A O 1
ATOM 2239 N N . GLN A 1 298 ? -33.782 1.163 53.764 1.00 94.94 298 GLN A N 1
ATOM 2240 C CA . GLN A 1 298 ? -33.483 2.087 54.859 1.00 94.94 298 GLN A CA 1
ATOM 2241 C C . GLN A 1 298 ? -34.657 3.039 55.111 1.00 94.94 298 GLN A C 1
ATOM 2243 O O . GLN A 1 298 ? -35.082 3.182 56.258 1.00 94.94 298 GLN A O 1
ATOM 2248 N N . PHE A 1 299 ? -35.246 3.603 54.051 1.00 95.25 299 PHE A N 1
ATOM 2249 C CA . PHE A 1 299 ? -36.436 4.449 54.168 1.00 95.25 299 PHE A CA 1
ATOM 2250 C C . PHE A 1 299 ? -37.637 3.691 54.739 1.00 95.25 299 PHE A C 1
ATOM 2252 O O . PHE A 1 299 ? -38.321 4.212 55.615 1.00 95.25 299 PHE A O 1
ATOM 2259 N N . ALA A 1 300 ? -37.855 2.439 54.327 1.00 93.88 300 ALA A N 1
ATOM 2260 C CA . ALA A 1 300 ? -38.924 1.608 54.875 1.00 93.88 300 ALA A CA 1
ATOM 2261 C C . ALA A 1 300 ? -38.749 1.350 56.383 1.00 93.88 300 ALA A C 1
ATOM 2263 O O . ALA A 1 300 ? -39.719 1.415 57.138 1.00 93.88 300 ALA A O 1
ATOM 2264 N N . ARG A 1 301 ? -37.513 1.107 56.848 1.00 94.19 301 ARG A N 1
ATOM 2265 C CA . ARG A 1 301 ? -37.220 0.968 58.287 1.00 94.19 301 ARG A CA 1
ATOM 2266 C C . ARG A 1 301 ? -37.463 2.263 59.057 1.00 94.19 301 ARG A C 1
ATOM 2268 O O . ARG A 1 301 ? -37.955 2.205 60.181 1.00 94.19 301 ARG A O 1
ATOM 2275 N N . LEU A 1 302 ? -37.118 3.411 58.476 1.00 95.81 302 LEU A N 1
ATOM 2276 C CA . LEU A 1 302 ? -37.321 4.711 59.111 1.00 95.81 302 LEU A CA 1
ATOM 2277 C C . LEU A 1 302 ? -38.817 5.060 59.203 1.00 95.81 302 LEU A C 1
ATOM 2279 O O . LEU A 1 302 ? -39.295 5.432 60.271 1.00 95.81 302 LEU A O 1
ATOM 2283 N N . ALA A 1 303 ? -39.572 4.844 58.122 1.00 94.94 303 ALA A N 1
ATOM 2284 C CA . ALA A 1 303 ? -41.017 5.070 58.073 1.00 94.94 303 ALA A CA 1
ATOM 2285 C C . ALA A 1 303 ? -41.780 4.207 59.091 1.00 94.94 303 ALA A C 1
ATOM 2287 O O . ALA A 1 303 ? -42.686 4.702 59.759 1.00 94.94 303 ALA A O 1
ATOM 2288 N N . ALA A 1 304 ? -41.368 2.946 59.275 1.00 94.44 304 ALA A N 1
ATOM 2289 C CA . ALA A 1 304 ? -41.963 2.060 60.274 1.00 94.44 304 ALA A CA 1
ATOM 2290 C C . ALA A 1 304 ? -41.828 2.602 61.710 1.00 94.44 304 ALA A C 1
ATOM 2292 O O . ALA A 1 304 ? -42.741 2.427 62.513 1.00 94.44 304 ALA A O 1
ATOM 2293 N N . ARG A 1 305 ? -40.722 3.292 62.029 1.00 93.06 305 ARG A N 1
ATOM 2294 C CA . ARG A 1 305 ? -40.525 3.916 63.349 1.00 93.06 305 ARG A CA 1
ATOM 2295 C C . ARG A 1 305 ? -41.394 5.160 63.535 1.00 93.06 305 ARG A C 1
ATOM 2297 O O . ARG A 1 305 ? -41.980 5.323 64.596 1.00 93.06 305 ARG A O 1
ATOM 2304 N N . ILE A 1 306 ? -41.514 6.001 62.507 1.00 93.19 306 ILE A N 1
ATOM 2305 C CA . ILE A 1 306 ? -42.317 7.236 62.567 1.00 93.19 306 ILE A CA 1
ATOM 2306 C C . ILE A 1 306 ? -43.813 6.917 62.720 1.00 93.19 306 ILE A C 1
ATOM 2308 O O . ILE A 1 306 ? -44.520 7.593 63.464 1.00 93.19 306 ILE A O 1
ATOM 2312 N N . MET A 1 307 ? -44.302 5.860 62.065 1.00 87.88 307 MET A N 1
ATOM 2313 C CA . MET A 1 307 ? -45.710 5.460 62.186 1.00 87.88 307 MET A CA 1
ATOM 2314 C C . MET A 1 307 ? -46.083 4.934 63.579 1.00 87.88 307 MET A C 1
ATOM 2316 O O . MET A 1 307 ? -47.232 5.072 63.980 1.00 87.88 307 MET A O 1
ATOM 2320 N N . GLN A 1 308 ? -45.140 4.371 64.342 1.00 87.62 308 GLN A N 1
ATOM 2321 C CA . GLN A 1 308 ? -45.415 3.924 65.714 1.00 87.62 308 GLN A CA 1
ATOM 2322 C C . GLN A 1 308 ? -45.563 5.080 66.708 1.00 87.62 308 GLN A C 1
ATOM 2324 O O . GLN A 1 308 ? -46.300 4.946 67.679 1.00 87.62 308 GLN A O 1
ATOM 2329 N N . THR A 1 309 ? -44.906 6.217 66.473 1.00 89.88 309 THR A N 1
ATOM 2330 C CA . THR A 1 309 ? -44.937 7.355 67.405 1.00 89.88 309 THR A CA 1
ATOM 2331 C C . THR A 1 309 ? -46.187 8.229 67.294 1.00 89.88 309 THR A C 1
ATOM 2333 O O . THR A 1 309 ? -46.384 9.076 68.151 1.00 89.88 309 THR A O 1
ATOM 2336 N N . GLN A 1 310 ? -47.027 8.049 66.267 1.00 81.38 310 GLN A N 1
ATOM 2337 C CA . GLN A 1 310 ? -48.284 8.805 66.113 1.00 81.38 310 GLN A CA 1
ATOM 2338 C C . GLN A 1 310 ? -49.537 8.044 66.575 1.00 81.38 310 GLN A C 1
ATOM 2340 O O . GLN A 1 310 ? -50.641 8.562 66.456 1.00 81.38 310 GLN A O 1
ATOM 2345 N N . ALA A 1 311 ? -49.385 6.812 67.066 1.00 70.81 311 ALA A N 1
ATOM 2346 C CA . ALA A 1 311 ? -50.498 5.973 67.516 1.00 70.81 311 ALA A CA 1
ATOM 2347 C C . ALA A 1 311 ? -50.727 6.010 69.044 1.00 70.81 311 ALA A C 1
ATOM 2349 O O . ALA A 1 311 ? -51.495 5.197 69.556 1.00 70.81 311 ALA A O 1
ATOM 2350 N N . VAL A 1 312 ? -50.049 6.915 69.758 1.00 65.06 312 VAL A N 1
ATOM 2351 C CA . VAL A 1 312 ? -50.153 7.146 71.211 1.00 65.06 312 VAL A CA 1
ATOM 2352 C C . VAL A 1 312 ? -50.623 8.573 71.433 1.00 65.06 312 VAL A C 1
ATOM 2354 O O . VAL A 1 312 ? -51.519 8.756 72.282 1.00 65.06 312 VAL A O 1
#

Secondary structure (DSSP, 8-state):
---THHHHHHHHHHHHHHHHHHHHHHHHGGG--------------------PPTTEEEETTTEEEEE-S--EEPPGGGTTSHHHHHHSEEEEEEEEEGGGGSSS-------------------------------------------------------PPPP-PPP-------TTTTTHHHHHHHHHHHTTSS-------------------HHHHHHHHHHHHHHHHHHHHHHHHHHHHHHHHHHHTSPEEEEEEPPP-HHHHHHHHHHHHHHHHHHHHHHHHHHHHHHHHHHHHHHHHHHHHHHHTT--